Protein AF-A0A317XFZ3-F1 (afdb_monomer)

Organism: NCBI:txid1450535

Secondary structure (DSSP, 8-state):
-HHHHHHHHHHHHHH--STTTTTHHHHT-HHHHHHHT-HHHHHHHHHTSTT--S--EEE--PPEEE---SSS---PPEEESS-TT-GGGGTT-EEEEEESS---TTSEEEEEETS-SSHHHHHHHHHHHHHHHHTTT-----STTEEE-HHHHHHH-TTT-EEEEE---STT--EEE-TTS-EEEESSS-EEEE--EEEPPEE--S-STTSS----------S---TTHHHHHTT-EE--SB-TTSPBPGGG-----TTPPPP--S-HHHHHHTTSS-TTSHHHHHHHHHHH---GGGHHHHHHHHHHHHHHHHHHHHHHHHHHHHHHHHH-TTT-TTT----------

pLDDT: mean 73.74, std 18.97, range [25.03, 95.31]

Radius of gyration: 22.73 Å; Cα contacts (8 Å, |Δi|>4): 539; chains: 1; bounding box: 68×72×54 Å

Sequence (349 aa):
MQHLLALESRIIDHHTTATGGVCWARQHSIAQQIMVQDIGRYYLDVLLRPDHPHNLIAYPQPAIDTRTLDTDEALAPFHVPLSMHRPFVFENSLTSFVPLMTEDKQGCDHFLHGVGGTIQGFDDFCEVYAQYLDRRGGVLPFRFGHHIDAEGLAHAHPEVFSIYPIPLPSTSHVRFMVPWIPRATRGNGPRLVLQPTLVVPRDALPTDQDFTEITACDTRVDDDVHFKDMQHQNTQMTAYSIGPWGARHPLHKFPTWSAWQSVHDINTLSDAIAGQRDHHALEVIIIKNILFSTDPTNADLRWKLINRSHKAAAEVAKHAIHDFIQAEAALFPENSFSGSSPHPRLKKE

Foldseek 3Di:
DVVLLVVQVVQCCLPVPDPPPPFQSQLQGLVLLLVLLQVVVLLVLLVPFPVSDPQKAWFGGGKDWAAQDPDPKDPFFKWFQAFLVDLVQFQRKKKKKAFPFWDDQQFAKKWKALCDQGPVSVNVVSVLQQVVQVVVVHHRGGDGGDGGPSVSSCVVCVVRIDIGGDIDGGNVDMDMGRRRTIIGRIHRDTTTIRIMMIGFQDQCDDPPVVVDDDDDDDDDDDDDDDPVVVVVVLCRRHGPCADSRRTGQQVVDDPPDPLDDHQDDLAQLSCSNNVNHRCPPPRNVVLVCLSPPPDPVSVVVNVVSSVSSVVSSVVSSVVSSVSSLVVQCVVCVPSRPVPDDDDDDPDDD

Nearest PDB structures (foldseek):
  3w20-assembly1_A  TM=4.944E-0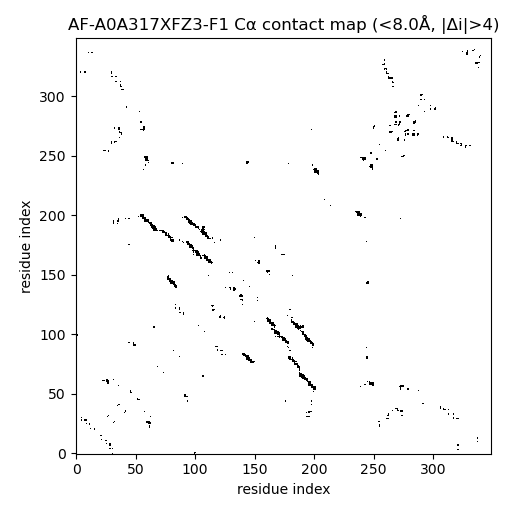1  e=8.563E-03  Burkholderia ambifaria AMMD
  3w21-assembly1_A  TM=4.468E-01  e=1.715E-02  Burkholderia ambifaria AMMD
  3w21-assembly1_B  TM=4.587E-01  e=3.240E-02  Burkholderia ambifaria AMMD
  3cew-assembly1_A  TM=4.014E-01  e=1.476E+00  Bacteroides fragilis NCTC 9343
  8qpg-assembly1_TD  TM=2.118E-01  e=1.171E+00  Haloferax tailed virus 1

Structure (mmCIF, N/CA/C/O backbone):
data_AF-A0A317XFZ3-F1
#
_entry.id   AF-A0A317XFZ3-F1
#
loop_
_atom_site.group_PDB
_atom_site.id
_atom_site.type_symbol
_atom_site.label_atom_id
_atom_site.label_alt_id
_atom_site.label_comp_id
_atom_site.label_asym_id
_atom_site.label_entity_id
_atom_site.label_seq_id
_atom_site.pdbx_PDB_ins_code
_atom_site.Cartn_x
_atom_site.Cartn_y
_atom_site.Cartn_z
_atom_site.occupancy
_atom_site.B_iso_or_equiv
_atom_site.auth_seq_id
_atom_site.auth_comp_id
_atom_site.auth_asym_id
_atom_site.auth_atom_id
_atom_site.pdbx_PDB_model_num
ATOM 1 N N . MET A 1 1 ? 5.029 -4.924 17.930 1.00 59.06 1 MET A N 1
ATOM 2 C CA . MET A 1 1 ? 4.615 -5.153 16.527 1.00 59.06 1 MET A CA 1
ATOM 3 C C . MET A 1 1 ? 5.422 -6.274 15.869 1.00 59.06 1 MET A C 1
ATOM 5 O O . MET A 1 1 ? 4.822 -7.288 15.561 1.00 59.06 1 MET A O 1
ATOM 9 N N . GLN A 1 2 ? 6.754 -6.159 15.729 1.00 63.00 2 GLN A N 1
ATOM 10 C CA . GLN A 1 2 ? 7.625 -7.189 15.113 1.00 63.00 2 GLN A CA 1
ATOM 11 C C . GLN A 1 2 ? 7.374 -8.618 15.631 1.00 63.00 2 GLN A C 1
ATOM 13 O O . GLN A 1 2 ? 7.045 -9.506 14.855 1.00 63.00 2 GLN A O 1
ATOM 18 N N . HIS A 1 3 ? 7.460 -8.828 16.952 1.00 64.94 3 HIS A N 1
ATOM 19 C CA . HIS A 1 3 ? 7.218 -10.142 17.565 1.00 64.94 3 HIS A CA 1
ATOM 20 C C . HIS A 1 3 ? 5.810 -10.687 17.308 1.00 64.94 3 HIS A C 1
ATOM 22 O O . HIS A 1 3 ? 5.640 -11.895 17.193 1.00 64.94 3 HIS A O 1
ATOM 28 N N . LEU A 1 4 ? 4.816 -9.804 17.205 1.00 65.44 4 LEU A N 1
ATOM 29 C CA . LEU A 1 4 ? 3.418 -10.183 17.013 1.00 65.44 4 LEU A CA 1
ATOM 30 C C . LEU A 1 4 ? 3.164 -10.638 15.577 1.00 65.44 4 LEU A C 1
ATOM 32 O O . LEU A 1 4 ? 2.499 -11.640 15.376 1.00 65.44 4 LEU A O 1
ATOM 36 N N . LEU A 1 5 ? 3.771 -9.968 14.598 1.00 66.31 5 LEU A N 1
ATOM 37 C CA . LEU A 1 5 ? 3.722 -10.383 13.199 1.00 66.31 5 LEU A CA 1
ATOM 38 C C . LEU A 1 5 ? 4.522 -11.642 12.922 1.00 66.31 5 LEU A C 1
ATOM 40 O O . LEU A 1 5 ? 4.059 -12.498 12.185 1.00 66.31 5 LEU A O 1
ATOM 44 N N . ALA A 1 6 ? 5.702 -11.786 13.525 1.00 68.81 6 ALA A N 1
ATOM 45 C CA . ALA A 1 6 ? 6.459 -13.026 13.421 1.00 68.81 6 ALA A CA 1
ATOM 46 C C . ALA A 1 6 ? 5.677 -14.199 14.036 1.00 68.81 6 ALA A C 1
ATOM 48 O O . ALA A 1 6 ? 5.675 -15.291 13.479 1.00 68.81 6 ALA A O 1
ATOM 49 N N . LEU A 1 7 ? 4.994 -13.980 15.164 1.00 72.75 7 LEU A N 1
ATOM 50 C CA . LEU A 1 7 ? 4.124 -14.975 15.789 1.00 72.75 7 LEU A CA 1
ATOM 51 C C . LEU A 1 7 ? 2.914 -15.303 14.907 1.00 72.75 7 LEU A C 1
ATOM 53 O O . LEU A 1 7 ? 2.686 -16.468 14.605 1.00 72.75 7 LEU A O 1
ATOM 57 N N . GLU A 1 8 ? 2.178 -14.289 14.458 1.00 75.31 8 GLU A N 1
ATOM 58 C CA . GLU A 1 8 ? 1.006 -14.438 13.596 1.00 75.31 8 GLU A CA 1
ATOM 59 C C . GLU A 1 8 ? 1.364 -15.126 12.272 1.00 75.31 8 GLU A C 1
ATOM 61 O O . GLU A 1 8 ? 0.732 -16.113 11.909 1.00 75.31 8 GLU A O 1
ATOM 66 N N . SER A 1 9 ? 2.431 -14.691 11.596 1.00 72.06 9 SER A N 1
ATOM 67 C CA . SER A 1 9 ? 2.943 -15.337 10.384 1.00 72.06 9 SER A CA 1
ATOM 68 C C . SER A 1 9 ? 3.342 -16.787 10.637 1.00 72.06 9 SER A C 1
ATOM 70 O O . SER A 1 9 ? 3.058 -17.639 9.804 1.00 72.06 9 SER A O 1
ATOM 72 N N . ARG A 1 10 ? 3.962 -17.105 11.782 1.00 73.56 10 ARG A N 1
ATOM 73 C CA . ARG A 1 10 ? 4.314 -18.492 12.132 1.00 73.56 10 ARG A CA 1
ATOM 74 C C . ARG A 1 10 ? 3.083 -19.353 12.407 1.00 73.56 10 ARG A C 1
ATOM 76 O O . ARG A 1 10 ? 3.084 -20.507 12.001 1.00 73.56 10 ARG A O 1
ATOM 83 N N . ILE A 1 11 ? 2.050 -18.807 13.049 1.00 74.06 11 ILE A N 1
ATOM 84 C CA . ILE A 1 11 ? 0.766 -19.493 13.255 1.00 74.06 11 ILE A CA 1
ATOM 85 C C . ILE A 1 11 ? 0.080 -19.742 11.905 1.00 74.06 11 ILE A C 1
ATOM 87 O O . ILE A 1 11 ? -0.362 -20.856 11.636 1.00 74.06 11 ILE A O 1
ATOM 91 N N . ILE A 1 12 ? 0.034 -18.726 11.035 1.00 73.56 12 ILE A N 1
ATOM 92 C CA . ILE A 1 12 ? -0.502 -18.847 9.675 1.00 73.56 12 ILE A CA 1
ATOM 93 C C . ILE A 1 12 ? 0.259 -19.933 8.910 1.00 73.56 12 ILE A C 1
ATOM 95 O O . ILE A 1 12 ? -0.372 -20.830 8.363 1.00 73.56 12 ILE A O 1
ATOM 99 N N . ASP A 1 13 ? 1.591 -19.894 8.898 1.00 72.06 13 ASP A N 1
ATOM 100 C CA . ASP A 1 13 ? 2.427 -20.880 8.203 1.00 72.06 13 ASP A CA 1
ATOM 101 C C . ASP A 1 13 ? 2.225 -22.302 8.748 1.00 72.06 13 ASP A C 1
ATOM 103 O O . ASP A 1 13 ? 2.145 -23.252 7.973 1.00 72.06 13 ASP A O 1
ATOM 107 N N . HIS A 1 14 ? 2.122 -22.448 10.074 1.00 71.00 14 HIS A N 1
ATOM 108 C CA . HIS A 1 14 ? 1.919 -23.734 10.750 1.00 71.00 14 HIS A CA 1
ATOM 109 C C . HIS A 1 14 ? 0.599 -24.404 10.348 1.00 71.00 14 HIS A C 1
ATOM 111 O O . HIS A 1 14 ? 0.559 -25.618 10.159 1.00 71.00 14 HIS A O 1
ATOM 117 N N . HIS A 1 15 ? -0.461 -23.617 10.145 1.00 67.56 15 HIS A N 1
ATOM 118 C CA . HIS A 1 15 ? -1.799 -24.131 9.821 1.00 67.56 15 HIS A CA 1
ATOM 119 C C . HIS A 1 15 ? -2.162 -24.080 8.334 1.00 67.56 15 HIS A C 1
ATOM 121 O O . HIS A 1 15 ? -3.171 -24.653 7.927 1.00 67.56 15 HIS A O 1
ATOM 127 N N . THR A 1 16 ? -1.353 -23.430 7.494 1.00 64.12 16 THR A N 1
ATOM 128 C CA . THR A 1 16 ? -1.586 -23.325 6.043 1.00 64.12 16 THR A CA 1
ATOM 129 C C . THR A 1 16 ? -0.572 -24.162 5.258 1.00 64.12 16 THR A C 1
ATOM 131 O O . THR A 1 16 ? 0.260 -23.662 4.511 1.00 64.12 16 THR A O 1
ATOM 134 N N . THR A 1 17 ? -0.654 -25.487 5.389 1.00 52.31 17 THR A N 1
ATOM 135 C CA . THR A 1 17 ? 0.269 -26.457 4.760 1.00 52.31 17 THR A CA 1
ATOM 136 C C . THR A 1 17 ? -0.014 -26.778 3.280 1.00 52.31 17 THR A C 1
ATOM 138 O O . THR A 1 17 ? 0.579 -27.702 2.729 1.00 52.31 17 THR A O 1
ATOM 141 N N . ALA A 1 18 ? -0.872 -26.019 2.585 1.00 44.53 18 ALA A N 1
ATOM 142 C CA . ALA A 1 18 ? -1.217 -26.271 1.182 1.00 44.53 18 ALA A CA 1
ATOM 143 C C . ALA A 1 18 ? -0.826 -25.103 0.262 1.00 44.53 18 ALA A C 1
ATOM 145 O O . ALA A 1 18 ? -1.240 -23.958 0.458 1.00 44.53 18 ALA A O 1
ATOM 146 N N . THR A 1 19 ? -0.079 -25.445 -0.787 1.00 42.78 19 THR A N 1
ATOM 147 C CA . THR A 1 19 ? 0.534 -24.656 -1.875 1.00 42.78 19 THR A CA 1
ATOM 148 C C . THR A 1 19 ? -0.409 -23.780 -2.727 1.00 42.78 19 THR A C 1
ATOM 150 O O . THR A 1 19 ? -0.101 -23.453 -3.868 1.00 42.78 19 THR A O 1
ATOM 153 N N . GLY A 1 20 ? -1.536 -23.325 -2.182 1.00 37.59 20 GLY A N 1
ATOM 154 C CA . GLY A 1 20 ? -2.406 -22.311 -2.792 1.00 37.59 20 GLY A CA 1
ATOM 155 C C . GLY A 1 20 ? -3.017 -21.308 -1.805 1.00 37.59 20 GLY A C 1
ATOM 156 O O . GLY A 1 20 ? -3.524 -20.276 -2.236 1.00 37.59 20 GLY A O 1
ATOM 157 N N . GLY A 1 21 ? -2.959 -21.572 -0.491 1.00 39.91 21 GLY A N 1
ATOM 158 C CA . GLY A 1 21 ? -3.500 -20.684 0.552 1.00 39.91 21 GLY A CA 1
ATOM 159 C C . GLY A 1 21 ? -2.519 -19.617 1.052 1.00 39.91 21 GLY A C 1
ATOM 160 O O . GLY A 1 21 ? -2.926 -18.648 1.702 1.00 39.91 21 GLY A O 1
ATOM 161 N N . VAL A 1 22 ? -1.231 -19.754 0.722 1.00 48.81 22 VAL A N 1
ATOM 162 C CA . VAL A 1 22 ? -0.178 -18.815 1.127 1.00 48.81 22 VAL A CA 1
ATOM 163 C C . VAL A 1 22 ? -0.188 -17.596 0.205 1.00 48.81 22 VAL A C 1
ATOM 165 O O . VAL A 1 22 ? 0.485 -17.554 -0.817 1.00 48.81 22 VAL A O 1
ATOM 168 N N . CYS A 1 23 ? -1.032 -16.629 0.565 1.00 55.31 23 CYS A N 1
ATOM 169 C CA . CYS A 1 23 ? -0.774 -15.181 0.510 1.00 55.31 23 CYS A CA 1
ATOM 170 C C . CYS A 1 23 ? -2.001 -14.385 0.985 1.00 55.31 23 CYS A C 1
ATOM 172 O O . CYS A 1 23 ? -1.840 -13.254 1.430 1.00 55.31 23 CYS A O 1
ATOM 174 N N . TRP A 1 24 ? -3.211 -14.968 0.963 1.00 57.75 24 TRP A N 1
ATOM 175 C CA . TRP A 1 24 ? -4.437 -14.271 1.388 1.00 57.75 24 TRP A CA 1
ATOM 176 C C . TRP A 1 24 ? -4.523 -14.094 2.912 1.00 57.75 24 TRP A C 1
ATOM 178 O O . TRP A 1 24 ? -4.910 -13.038 3.391 1.00 57.75 24 TRP A O 1
ATOM 188 N N . ALA A 1 25 ? -4.090 -15.077 3.707 1.00 67.62 25 ALA A N 1
ATOM 189 C CA . ALA A 1 25 ? -4.021 -14.903 5.163 1.00 67.62 25 ALA A CA 1
ATOM 190 C C . ALA A 1 25 ? -3.020 -13.792 5.544 1.00 67.62 25 ALA A C 1
ATOM 192 O O . ALA A 1 25 ? -3.363 -12.850 6.250 1.00 67.62 25 ALA A O 1
ATOM 193 N N . ARG A 1 26 ? -1.806 -13.810 4.979 1.00 70.31 26 ARG A N 1
ATOM 194 C CA . ARG A 1 26 ? -0.790 -12.768 5.228 1.00 70.31 26 ARG A CA 1
ATOM 195 C C . ARG A 1 26 ? -1.223 -11.362 4.779 1.00 70.31 26 ARG A C 1
ATOM 197 O O . ARG A 1 26 ? -0.737 -10.382 5.331 1.00 70.31 26 ARG A O 1
ATOM 204 N N . GLN A 1 27 ? -2.131 -11.257 3.807 1.00 70.56 27 GLN A N 1
ATOM 205 C CA . GLN A 1 27 ? -2.734 -9.992 3.362 1.00 70.56 27 GLN A CA 1
ATOM 206 C C . GLN A 1 27 ? -3.690 -9.362 4.376 1.00 70.56 27 GLN A C 1
ATOM 208 O O . GLN A 1 27 ? -3.911 -8.154 4.342 1.00 70.56 27 GLN A O 1
ATOM 213 N N . HIS A 1 28 ? -4.271 -10.174 5.252 1.00 74.00 28 HIS A N 1
ATOM 214 C CA . HIS A 1 28 ? -5.247 -9.734 6.238 1.00 74.00 28 HIS A CA 1
ATOM 215 C C . HIS A 1 28 ? -4.711 -9.884 7.665 1.00 74.00 28 HIS A C 1
ATOM 217 O O . HIS A 1 28 ? -5.507 -9.904 8.598 1.00 74.00 28 HIS A O 1
ATOM 223 N N . SER A 1 29 ? -3.398 -10.040 7.857 1.00 81.12 29 SER A N 1
ATOM 224 C CA . SER A 1 29 ? -2.829 -10.156 9.202 1.00 81.12 29 SER A CA 1
ATOM 225 C C . SER A 1 29 ? -3.258 -8.966 10.064 1.00 81.12 29 SER A C 1
ATOM 227 O O . SER A 1 29 ? -3.458 -7.861 9.551 1.00 81.12 29 SER A O 1
ATOM 229 N N . ILE A 1 30 ? -3.422 -9.161 11.368 1.00 85.50 30 ILE A N 1
ATOM 230 C CA . ILE A 1 30 ? -3.915 -8.143 12.299 1.00 85.50 30 ILE A CA 1
ATOM 231 C C . ILE A 1 30 ? -3.075 -6.872 12.176 1.00 85.50 30 ILE A C 1
ATOM 233 O O . ILE A 1 30 ? -3.620 -5.774 12.104 1.00 85.50 30 ILE A O 1
ATOM 237 N N . ALA A 1 31 ? -1.752 -6.989 12.061 1.00 84.25 31 ALA A N 1
ATOM 238 C CA . ALA A 1 31 ? -0.918 -5.804 11.887 1.00 84.25 31 ALA A CA 1
ATOM 239 C C . ALA A 1 31 ? -1.069 -5.141 10.504 1.00 84.25 31 ALA A C 1
ATOM 241 O O . ALA A 1 31 ? -0.989 -3.916 10.424 1.00 84.25 31 ALA A O 1
ATOM 242 N N . GLN A 1 32 ? -1.315 -5.904 9.431 1.00 83.44 32 GLN A N 1
ATOM 243 C CA . GLN A 1 32 ? -1.633 -5.338 8.115 1.00 83.44 32 GLN A CA 1
ATOM 244 C C . GLN A 1 32 ? -2.982 -4.596 8.161 1.00 83.44 32 GLN A C 1
ATOM 246 O O . GLN A 1 32 ? -3.067 -3.484 7.645 1.00 83.44 32 GLN A O 1
ATOM 251 N N . GLN A 1 33 ? -3.997 -5.148 8.842 1.00 85.44 33 GLN A N 1
ATOM 252 C CA . GLN A 1 33 ? -5.296 -4.495 9.057 1.00 85.44 33 GLN A CA 1
ATOM 253 C C . GLN A 1 33 ? -5.145 -3.181 9.841 1.00 85.44 33 GLN A C 1
ATOM 255 O O . GLN A 1 33 ? -5.576 -2.129 9.372 1.00 85.44 33 GLN A O 1
ATOM 260 N N . ILE A 1 34 ? -4.435 -3.212 10.975 1.00 88.69 34 ILE A N 1
ATOM 261 C CA . ILE A 1 34 ? -4.160 -2.029 11.807 1.00 88.69 34 ILE A CA 1
ATOM 262 C C . ILE A 1 34 ? -3.427 -0.945 11.010 1.00 88.69 34 ILE A C 1
ATOM 264 O O . ILE A 1 34 ? -3.778 0.231 11.090 1.00 88.69 34 ILE A O 1
ATOM 268 N N . MET A 1 35 ? -2.416 -1.326 10.224 1.00 87.12 35 MET A N 1
ATOM 269 C CA . MET A 1 35 ? -1.617 -0.370 9.456 1.00 87.12 35 MET A CA 1
ATOM 270 C C . MET A 1 35 ? -2.409 0.261 8.304 1.00 87.12 35 MET A C 1
ATOM 272 O O . MET A 1 35 ? -2.243 1.439 7.977 1.00 87.12 35 MET A O 1
ATOM 276 N N . VAL A 1 36 ? -3.284 -0.521 7.675 1.00 84.88 36 VAL A N 1
ATOM 277 C CA . VAL A 1 36 ? -4.222 -0.032 6.666 1.00 84.88 36 VAL A CA 1
ATOM 278 C C . VAL A 1 36 ? -5.182 1.001 7.264 1.00 84.88 36 VAL A C 1
ATOM 280 O O . VAL A 1 36 ? -5.428 2.028 6.635 1.00 84.88 36 VAL A O 1
ATOM 283 N N . GLN A 1 37 ? -5.684 0.738 8.470 1.00 87.94 37 GLN A N 1
ATOM 284 C CA . GLN A 1 37 ? -6.675 1.550 9.175 1.00 87.94 37 GLN A CA 1
ATOM 285 C C . GLN A 1 37 ? -6.084 2.765 9.919 1.00 87.94 37 GLN A C 1
ATOM 287 O O . GLN A 1 37 ? -6.831 3.517 10.549 1.00 87.94 37 GLN A O 1
ATOM 292 N N . ASP A 1 38 ? -4.768 2.991 9.870 1.00 91.62 38 ASP A N 1
ATOM 293 C CA . ASP A 1 38 ? -4.112 4.124 10.530 1.00 91.62 38 ASP A CA 1
ATOM 294 C C . ASP A 1 38 ? -4.487 5.464 9.873 1.00 91.62 38 ASP A C 1
ATOM 296 O O . ASP A 1 38 ? -4.087 5.769 8.745 1.00 91.62 38 ASP A O 1
ATOM 300 N N . ILE A 1 39 ? -5.206 6.308 10.621 1.00 93.56 39 ILE A N 1
ATOM 301 C CA . ILE A 1 39 ? -5.661 7.620 10.146 1.00 93.56 39 ILE A CA 1
ATOM 302 C C . ILE A 1 39 ? -4.525 8.630 9.927 1.00 93.56 39 ILE A C 1
ATOM 304 O O . ILE A 1 39 ? -4.668 9.533 9.106 1.00 93.56 39 ILE A O 1
ATOM 308 N N . GLY A 1 40 ? -3.397 8.496 10.633 1.00 91.88 40 GLY A N 1
ATOM 309 C CA . GLY A 1 40 ? -2.219 9.342 10.440 1.00 91.88 40 GLY A CA 1
ATOM 310 C C . GLY A 1 40 ? -1.522 9.023 9.121 1.00 91.88 40 GLY A C 1
ATOM 311 O O . GLY A 1 40 ? -1.192 9.929 8.356 1.00 91.88 40 GLY A O 1
ATOM 312 N N . ARG A 1 41 ? -1.380 7.729 8.806 1.00 90.75 41 ARG A N 1
ATOM 313 C CA . ARG A 1 41 ? -0.910 7.282 7.488 1.00 90.75 41 ARG A CA 1
ATOM 314 C C . ARG A 1 41 ? -1.877 7.713 6.390 1.00 90.75 41 ARG A C 1
ATOM 316 O O . ARG A 1 41 ? -1.433 8.271 5.396 1.00 90.75 41 ARG A O 1
ATOM 323 N N . TYR A 1 42 ? -3.169 7.458 6.569 1.00 91.94 42 TYR A N 1
ATOM 324 C CA . TYR A 1 42 ? -4.212 7.863 5.627 1.00 91.94 42 TYR A CA 1
ATOM 325 C C . TYR A 1 42 ? -4.151 9.367 5.325 1.00 91.94 42 TYR A C 1
ATOM 327 O O . TYR A 1 42 ? -4.184 9.761 4.164 1.00 91.94 42 TYR A O 1
ATOM 335 N N . TYR A 1 43 ? -3.982 10.204 6.353 1.00 92.31 43 TYR A N 1
ATOM 336 C CA . TYR A 1 43 ? -3.830 11.649 6.195 1.00 92.31 43 TYR A CA 1
ATOM 337 C C . TYR A 1 43 ? -2.623 12.013 5.315 1.00 92.31 43 TYR A C 1
ATOM 339 O O . TYR A 1 43 ? -2.768 12.795 4.379 1.00 92.31 43 TYR A O 1
ATOM 347 N N . LEU A 1 44 ? -1.449 11.416 5.560 1.00 90.38 44 LEU A N 1
ATOM 348 C CA . LEU A 1 44 ? -0.264 11.627 4.716 1.00 90.38 44 LEU A CA 1
ATOM 349 C C . LEU A 1 44 ? -0.488 11.150 3.280 1.00 90.38 44 LEU A C 1
ATOM 351 O O . LEU A 1 44 ? -0.128 11.839 2.334 1.00 90.38 44 LEU A O 1
ATOM 355 N N . ASP A 1 45 ? -1.106 9.986 3.121 1.00 89.25 45 ASP A N 1
ATOM 356 C CA . ASP A 1 45 ? -1.368 9.383 1.821 1.00 89.25 45 ASP A CA 1
ATOM 357 C C . ASP A 1 45 ? -2.286 10.276 0.970 1.00 89.25 45 ASP A C 1
ATOM 359 O O . ASP A 1 45 ? -2.068 10.445 -0.227 1.00 89.25 45 ASP A O 1
ATOM 363 N N . VAL A 1 46 ? -3.293 10.905 1.579 1.00 88.25 46 VAL A N 1
ATOM 364 C CA . VAL A 1 46 ? -4.127 11.922 0.923 1.00 88.25 46 VAL A CA 1
ATOM 365 C C . VAL A 1 46 ? -3.297 13.139 0.505 1.00 88.25 46 VAL A C 1
ATOM 367 O O . VAL A 1 46 ? -3.377 13.581 -0.640 1.00 88.25 46 VAL A O 1
ATOM 370 N N . LEU A 1 47 ? -2.485 13.685 1.414 1.00 88.88 47 LEU A N 1
ATOM 371 C CA . LEU A 1 47 ? -1.696 14.893 1.152 1.00 88.88 47 LEU A CA 1
ATOM 372 C C . LEU A 1 47 ? -0.631 14.721 0.064 1.00 88.88 47 LEU A C 1
ATOM 374 O O . LEU A 1 47 ? -0.188 15.708 -0.511 1.00 88.88 47 LEU A O 1
ATOM 378 N N . LEU A 1 48 ? -0.202 13.492 -0.207 1.00 86.62 48 LEU A N 1
ATOM 379 C CA . LEU A 1 48 ? 0.813 13.200 -1.218 1.00 86.62 48 LEU A CA 1
ATOM 380 C C . LEU A 1 48 ? 0.232 12.984 -2.625 1.00 86.62 48 LEU A C 1
ATOM 382 O O . LEU A 1 48 ? 1.003 12.831 -3.571 1.00 86.62 48 LEU A O 1
ATOM 386 N N . ARG A 1 49 ? -1.098 12.964 -2.785 1.00 81.50 49 ARG A N 1
ATOM 387 C CA . ARG A 1 49 ? -1.770 12.809 -4.087 1.00 81.50 49 ARG A CA 1
ATOM 388 C C . ARG A 1 49 ? -2.073 14.166 -4.740 1.00 81.50 49 ARG A C 1
ATOM 390 O O . ARG A 1 49 ? -2.396 15.093 -4.002 1.00 81.50 49 ARG A O 1
ATOM 397 N N . PRO A 1 50 ? -2.063 14.268 -6.084 1.00 74.31 50 PRO A N 1
ATOM 398 C CA . PRO A 1 50 ? -2.319 15.519 -6.810 1.00 74.31 50 PRO A CA 1
ATOM 399 C C . PRO A 1 50 ? -3.635 16.226 -6.443 1.00 74.31 50 PRO A C 1
ATOM 401 O O . PRO A 1 50 ? -3.627 17.434 -6.234 1.00 74.31 50 PRO A O 1
ATOM 404 N N . ASP A 1 51 ? -4.729 15.469 -6.289 1.00 72.75 51 ASP A N 1
ATOM 405 C CA . ASP A 1 51 ? -6.076 16.021 -6.039 1.00 72.75 51 ASP A CA 1
ATOM 406 C C . ASP A 1 51 ? -6.577 15.814 -4.603 1.00 72.75 51 ASP A C 1
ATOM 408 O O . ASP A 1 51 ? -7.741 16.067 -4.296 1.00 72.75 51 ASP A O 1
ATOM 412 N N . HIS A 1 52 ? -5.716 15.306 -3.718 1.00 79.94 52 HIS A N 1
ATOM 413 C CA . HIS A 1 52 ? -6.052 15.009 -2.323 1.00 79.94 52 HIS A CA 1
ATOM 414 C C . HIS A 1 52 ? -7.412 14.294 -2.122 1.00 79.94 52 HIS A C 1
ATOM 416 O O . HIS A 1 52 ? -8.224 14.736 -1.314 1.00 79.94 52 HIS A O 1
ATOM 422 N N . PRO A 1 53 ? -7.715 13.182 -2.816 1.00 81.81 53 PRO A N 1
ATOM 423 C CA . PRO A 1 53 ? -8.999 12.499 -2.659 1.00 81.81 53 PRO A CA 1
ATOM 424 C C . PRO A 1 53 ? -9.180 11.952 -1.233 1.00 81.81 53 PRO A C 1
ATOM 426 O O . PRO A 1 53 ? -8.372 11.162 -0.752 1.00 81.81 53 PRO A O 1
ATOM 429 N N . HIS A 1 54 ? -10.268 12.347 -0.559 1.00 83.94 54 HIS A N 1
ATOM 430 C CA . HIS A 1 54 ? -10.575 11.987 0.840 1.00 83.94 54 HIS A CA 1
ATOM 431 C C . HIS A 1 54 ? -11.483 10.755 0.993 1.00 83.94 54 HIS A C 1
ATOM 433 O O . HIS A 1 54 ? -11.951 10.453 2.091 1.00 83.94 54 HIS A O 1
ATOM 439 N N . ASN A 1 55 ? -11.813 10.066 -0.090 1.00 84.06 55 ASN A N 1
ATOM 440 C CA . ASN A 1 55 ? -12.536 8.802 -0.040 1.00 84.06 55 ASN A CA 1
ATOM 441 C C . ASN A 1 55 ? -11.563 7.766 -0.571 1.00 84.06 55 ASN A C 1
ATOM 443 O O . ASN A 1 55 ? -11.337 7.702 -1.771 1.00 84.06 55 ASN A O 1
ATOM 447 N N . LEU A 1 56 ? -10.904 7.037 0.323 1.00 84.88 56 LEU A N 1
ATOM 448 C CA . LEU A 1 56 ? -9.919 6.035 -0.054 1.00 84.88 56 LEU A CA 1
ATOM 449 C C . LEU A 1 56 ? -10.240 4.737 0.651 1.00 84.88 56 LEU A C 1
ATOM 451 O O . LEU A 1 56 ? -10.439 4.725 1.866 1.00 84.88 56 LEU A O 1
ATOM 455 N N . ILE A 1 57 ? -10.190 3.654 -0.112 1.00 83.81 57 ILE A N 1
ATOM 456 C CA . ILE A 1 57 ? -10.409 2.309 0.393 1.00 83.81 57 ILE A CA 1
ATOM 457 C C . ILE A 1 57 ? -9.118 1.520 0.259 1.00 83.81 57 ILE A C 1
ATOM 459 O O . ILE A 1 57 ? -8.347 1.670 -0.693 1.00 83.81 57 ILE A O 1
ATOM 463 N N . ALA A 1 58 ? -8.868 0.672 1.239 1.00 84.94 58 ALA A N 1
ATOM 464 C CA . ALA A 1 58 ? -7.731 -0.213 1.236 1.00 84.94 58 ALA A CA 1
ATOM 465 C C . ALA A 1 58 ? -7.907 -1.398 0.293 1.00 84.94 58 ALA A C 1
ATOM 467 O O . ALA A 1 58 ? -8.982 -1.982 0.213 1.00 84.94 58 ALA A O 1
ATOM 468 N N . TYR A 1 59 ? -6.820 -1.824 -0.345 1.00 80.06 59 TYR A N 1
ATOM 469 C CA . TYR A 1 59 ? -6.767 -3.117 -1.027 1.00 80.06 59 TYR A CA 1
ATOM 470 C C . TYR A 1 59 ? -5.774 -4.040 -0.325 1.00 80.06 59 TYR A C 1
ATOM 472 O O . TYR A 1 59 ? -4.679 -3.589 0.034 1.00 80.06 59 TYR A O 1
ATOM 480 N N . PRO A 1 60 ? -6.133 -5.323 -0.122 1.00 72.25 60 PRO A N 1
ATOM 481 C CA . PRO A 1 60 ? -5.282 -6.252 0.598 1.00 72.25 60 PRO A CA 1
ATOM 482 C C . PRO A 1 60 ? -3.988 -6.504 -0.179 1.00 72.25 60 PRO A C 1
ATOM 484 O O . PRO A 1 60 ? -3.994 -6.687 -1.398 1.00 72.25 60 PRO A O 1
ATOM 487 N N . GLN A 1 61 ? -2.871 -6.516 0.546 1.00 76.56 61 GLN A N 1
ATOM 488 C CA . GLN A 1 61 ? -1.543 -6.791 0.007 1.00 76.56 61 GLN A CA 1
ATOM 489 C C . GLN A 1 61 ? -0.715 -7.559 1.029 1.00 76.56 61 GLN A C 1
ATOM 491 O O . GLN A 1 61 ? -0.779 -7.239 2.219 1.00 76.56 61 GLN A O 1
ATOM 496 N N . PRO A 1 62 ? 0.004 -8.609 0.595 1.00 71.19 62 PRO A N 1
ATOM 497 C CA . PRO A 1 62 ? 0.726 -9.446 1.526 1.00 71.19 62 PRO A CA 1
ATOM 498 C C . PRO A 1 62 ? 1.888 -8.645 2.094 1.00 71.19 62 PRO A C 1
ATOM 500 O O . PRO A 1 62 ? 2.610 -7.969 1.360 1.00 71.19 62 PRO A O 1
ATOM 503 N N . ALA A 1 63 ? 2.088 -8.753 3.403 1.00 72.25 63 ALA A N 1
ATOM 504 C CA . ALA A 1 63 ? 3.357 -8.362 3.988 1.00 72.25 63 ALA A CA 1
ATOM 505 C C . ALA A 1 63 ? 4.488 -9.170 3.333 1.00 72.25 63 ALA A C 1
ATOM 507 O O . ALA A 1 63 ? 4.331 -10.366 3.054 1.00 72.25 63 ALA A O 1
ATOM 508 N N . ILE A 1 64 ? 5.629 -8.522 3.108 1.00 75.31 64 ILE A N 1
ATOM 509 C CA . ILE A 1 64 ? 6.828 -9.199 2.622 1.00 75.31 64 ILE A CA 1
ATOM 510 C C . ILE A 1 64 ? 7.671 -9.584 3.828 1.00 75.31 64 ILE A C 1
ATOM 512 O O . ILE A 1 64 ? 8.126 -8.715 4.571 1.00 75.31 64 ILE A O 1
ATOM 516 N N . ASP A 1 65 ? 7.855 -10.890 3.989 1.00 71.31 65 ASP A N 1
ATOM 517 C CA . ASP A 1 65 ? 8.741 -11.514 4.967 1.00 71.31 65 ASP A CA 1
ATOM 518 C C . ASP A 1 65 ? 9.756 -12.366 4.198 1.00 71.31 65 ASP A C 1
ATOM 520 O O . ASP A 1 65 ? 9.383 -13.398 3.625 1.00 71.31 65 ASP A O 1
ATOM 524 N N . THR A 1 66 ? 11.010 -11.911 4.128 1.00 67.69 66 THR A N 1
ATOM 525 C CA . THR A 1 66 ? 12.110 -12.736 3.614 1.00 67.69 66 THR A CA 1
ATOM 526 C C . THR A 1 66 ? 12.838 -13.365 4.790 1.00 67.69 66 THR A C 1
ATOM 528 O O . THR A 1 66 ? 13.397 -12.683 5.651 1.00 67.69 66 THR A O 1
ATOM 531 N N . ARG A 1 67 ? 12.850 -14.699 4.812 1.00 58.97 67 ARG A N 1
ATOM 532 C CA . ARG A 1 67 ? 13.760 -15.461 5.668 1.00 58.97 67 ARG A CA 1
ATOM 533 C C . ARG A 1 67 ? 15.094 -15.591 4.945 1.00 58.97 67 ARG A C 1
ATOM 535 O O . ARG A 1 67 ? 15.104 -15.762 3.728 1.00 58.97 67 ARG A O 1
ATOM 542 N N . THR A 1 68 ? 16.192 -15.548 5.695 1.00 55.12 68 THR A N 1
ATOM 543 C CA . THR A 1 68 ? 17.512 -15.980 5.222 1.00 55.12 68 THR A CA 1
ATOM 544 C C . THR A 1 68 ? 17.368 -17.381 4.636 1.00 55.12 68 THR A C 1
ATOM 546 O O . THR A 1 68 ? 17.111 -18.336 5.369 1.00 55.12 68 THR A O 1
ATOM 549 N N . LEU A 1 69 ? 17.466 -17.496 3.314 1.00 51.97 69 LEU A N 1
ATOM 550 C CA . LEU A 1 69 ? 17.735 -18.774 2.676 1.00 51.97 69 LEU A CA 1
ATOM 551 C C . LEU A 1 69 ? 19.246 -18.982 2.776 1.00 51.97 69 LEU A C 1
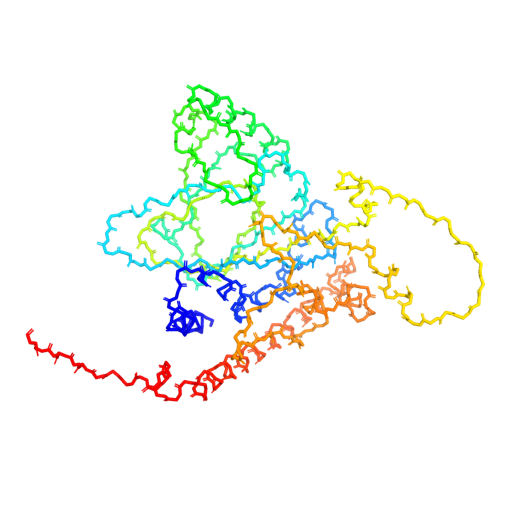ATOM 553 O O . LEU A 1 69 ? 20.012 -18.071 2.471 1.00 51.97 69 LEU A O 1
ATOM 557 N N . ASP A 1 70 ? 19.672 -20.170 3.200 1.00 53.44 70 ASP A N 1
ATOM 558 C CA . ASP A 1 70 ? 21.090 -20.553 3.303 1.00 53.44 70 ASP A CA 1
ATOM 559 C C . ASP A 1 70 ? 21.799 -20.642 1.929 1.00 53.44 70 ASP A C 1
ATOM 561 O O . ASP A 1 70 ? 22.936 -21.098 1.835 1.00 53.44 70 ASP A O 1
ATOM 565 N N . THR A 1 71 ? 21.133 -20.237 0.844 1.00 50.06 71 THR A N 1
ATOM 566 C CA . THR A 1 71 ? 21.609 -20.324 -0.540 1.00 50.06 71 THR A CA 1
ATOM 567 C C . THR A 1 71 ? 21.844 -18.940 -1.145 1.00 50.06 71 THR A C 1
ATOM 569 O O . THR A 1 71 ? 21.166 -17.981 -0.775 1.00 50.06 71 THR A O 1
ATOM 572 N N . ASP A 1 72 ?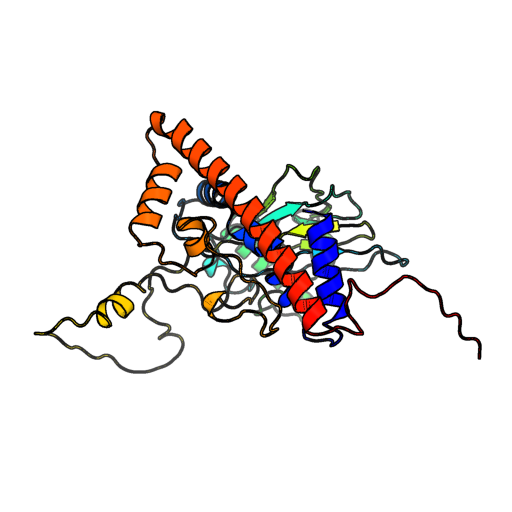 22.788 -18.854 -2.090 1.00 50.22 72 ASP A N 1
ATOM 573 C CA . ASP A 1 72 ? 23.103 -17.666 -2.904 1.00 50.22 72 ASP A CA 1
ATOM 574 C C . ASP A 1 72 ? 21.848 -16.928 -3.399 1.00 50.22 72 ASP A C 1
ATOM 576 O O . ASP A 1 72 ? 20.805 -17.557 -3.585 1.00 50.22 72 ASP A O 1
ATOM 580 N N . GLU A 1 73 ? 21.970 -15.599 -3.571 1.00 52.25 73 GLU A N 1
ATOM 581 C CA . GLU A 1 73 ? 20.903 -14.647 -3.934 1.00 52.25 73 GLU A CA 1
ATOM 582 C C . GLU A 1 73 ? 19.714 -15.314 -4.634 1.00 52.25 73 GLU A C 1
ATOM 584 O O . GLU A 1 73 ? 19.795 -15.710 -5.800 1.00 52.25 73 GLU A O 1
ATOM 589 N N . ALA A 1 74 ? 18.579 -15.419 -3.938 1.00 52.28 74 ALA A N 1
ATOM 590 C CA . ALA A 1 74 ? 17.352 -15.823 -4.604 1.00 52.28 74 ALA A CA 1
ATOM 591 C C . ALA A 1 74 ? 17.036 -14.778 -5.688 1.00 52.28 74 ALA A C 1
ATOM 593 O O . ALA A 1 74 ? 16.724 -13.624 -5.378 1.00 52.28 74 ALA A O 1
ATOM 594 N N . LEU A 1 75 ? 17.137 -15.174 -6.963 1.00 57.66 75 LEU A N 1
ATOM 595 C CA . LEU A 1 75 ? 16.758 -14.350 -8.111 1.00 57.66 75 LEU A CA 1
ATOM 596 C C . LEU A 1 75 ? 15.249 -14.082 -8.050 1.00 57.66 75 LEU A C 1
ATOM 598 O O . LEU A 1 75 ? 14.445 -14.799 -8.643 1.00 57.66 75 LEU A O 1
ATOM 602 N N . ALA A 1 76 ? 14.845 -13.055 -7.306 1.00 66.56 76 ALA A N 1
ATOM 603 C CA . ALA A 1 76 ? 13.482 -12.563 -7.347 1.00 66.56 76 ALA A CA 1
ATOM 604 C C . ALA A 1 76 ? 13.298 -11.775 -8.655 1.00 66.56 76 ALA A C 1
ATOM 606 O O . ALA A 1 76 ? 14.004 -10.775 -8.873 1.00 66.56 76 ALA A O 1
ATOM 607 N N . PRO A 1 77 ? 12.381 -12.203 -9.542 1.00 77.88 77 PRO A N 1
ATOM 608 C CA . PRO A 1 77 ? 12.098 -11.461 -10.756 1.00 77.88 77 PRO A CA 1
ATOM 609 C C . PRO A 1 77 ? 11.505 -10.094 -10.403 1.00 77.88 77 PRO A C 1
ATOM 611 O O . PRO A 1 77 ? 10.757 -9.945 -9.431 1.00 77.88 77 PRO A O 1
ATOM 614 N N . PHE A 1 78 ? 11.832 -9.088 -11.213 1.00 87.19 78 PHE A N 1
ATOM 615 C CA . PHE A 1 78 ? 11.130 -7.813 -11.149 1.00 87.19 78 PHE A CA 1
ATOM 616 C C . PHE A 1 78 ? 9.673 -8.022 -11.514 1.00 87.19 78 PHE A C 1
ATOM 618 O O . PHE A 1 78 ? 9.368 -8.758 -12.450 1.00 87.19 78 PHE A O 1
ATOM 625 N N . HIS A 1 79 ? 8.782 -7.358 -10.791 1.00 84.94 79 HIS A N 1
ATOM 626 C CA . HIS A 1 79 ? 7.362 -7.362 -11.092 1.00 84.94 79 HIS A CA 1
ATOM 627 C C . HIS A 1 79 ? 6.841 -5.945 -11.278 1.00 84.94 79 HIS A C 1
ATOM 629 O O . HIS A 1 79 ? 7.273 -5.014 -10.590 1.00 84.94 79 HIS A O 1
ATOM 635 N N . VAL A 1 80 ? 5.881 -5.812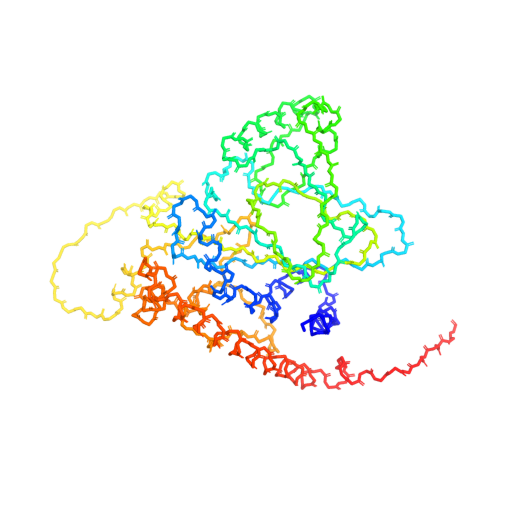 -12.193 1.00 83.25 80 VAL A N 1
ATOM 636 C CA . VAL A 1 80 ? 5.044 -4.622 -12.321 1.00 83.25 80 VAL A CA 1
ATOM 637 C C . VAL A 1 80 ? 3.664 -4.964 -11.767 1.00 83.25 80 VAL A C 1
ATOM 639 O O . VAL A 1 80 ? 3.018 -5.909 -12.229 1.00 83.25 80 VAL A O 1
ATOM 642 N N . PRO A 1 81 ? 3.205 -4.230 -10.747 1.00 74.56 81 PRO A N 1
ATOM 643 C CA . PRO A 1 81 ? 1.927 -4.503 -10.091 1.00 74.56 81 PRO A CA 1
ATOM 644 C C . PRO A 1 81 ? 0.737 -4.336 -11.031 1.00 74.56 81 PRO A C 1
ATOM 646 O O . PRO A 1 81 ? -0.174 -5.164 -11.070 1.00 74.56 81 PRO A O 1
ATOM 649 N N . LEU A 1 82 ? 0.797 -3.277 -11.830 1.00 76.38 82 LEU A N 1
ATOM 650 C CA . LEU A 1 82 ? -0.259 -2.838 -12.720 1.00 76.38 82 LEU A CA 1
ATOM 651 C C . LEU A 1 82 ? -0.240 -3.551 -14.067 1.00 76.38 82 LEU A C 1
ATOM 653 O O . LEU A 1 82 ? 0.780 -4.074 -14.504 1.00 76.38 82 LEU A O 1
ATOM 657 N N . SER A 1 83 ? -1.383 -3.533 -14.751 1.00 75.19 83 SER A N 1
ATOM 658 C CA . SER A 1 83 ? -1.424 -3.864 -16.173 1.00 75.19 83 SER A CA 1
ATOM 659 C C . SER A 1 83 ? -0.673 -2.791 -16.965 1.00 75.19 83 SER A C 1
ATOM 661 O O . SER A 1 83 ? -1.013 -1.612 -16.868 1.00 75.19 83 SER A O 1
ATOM 663 N N . MET A 1 84 ? 0.293 -3.199 -17.793 1.00 78.44 84 MET A N 1
ATOM 664 C CA . MET A 1 84 ? 1.041 -2.281 -18.669 1.00 78.44 84 MET A CA 1
ATOM 665 C C . MET A 1 84 ? 0.204 -1.755 -19.847 1.00 78.44 84 MET A C 1
ATOM 667 O O . MET A 1 84 ? 0.677 -0.933 -20.614 1.00 78.44 84 MET A O 1
ATOM 671 N N . HIS A 1 85 ? -1.044 -2.214 -19.997 1.00 73.06 85 HIS A N 1
ATOM 672 C CA . HIS A 1 85 ? -1.969 -1.732 -21.032 1.00 73.06 85 HIS A CA 1
ATOM 673 C C . HIS A 1 85 ? -2.968 -0.693 -20.515 1.00 73.06 85 HIS A C 1
ATOM 675 O O . HIS A 1 85 ? -3.675 -0.085 -21.314 1.00 73.06 85 HIS A O 1
ATOM 681 N N . ARG A 1 86 ? -3.129 -0.549 -19.190 1.00 68.19 86 ARG A N 1
ATOM 682 C CA . ARG A 1 86 ? -4.173 0.307 -18.585 1.00 68.19 86 ARG A CA 1
ATOM 683 C C . ARG A 1 86 ? -3.720 0.982 -17.285 1.00 68.19 86 ARG A C 1
ATOM 685 O O . ARG A 1 86 ? -4.344 0.774 -16.240 1.00 68.19 86 ARG A O 1
ATOM 692 N N . PRO A 1 87 ? -2.649 1.780 -17.308 1.00 64.56 87 PRO A N 1
ATOM 693 C CA . PRO A 1 87 ? -2.105 2.342 -16.077 1.00 64.56 87 PRO A CA 1
ATOM 694 C C . PRO A 1 87 ? -2.955 3.478 -15.489 1.00 64.56 87 PRO A C 1
ATOM 696 O O . PRO A 1 87 ? -2.988 3.643 -14.269 1.00 64.56 87 PRO A O 1
ATOM 699 N N . PHE A 1 88 ? -3.708 4.203 -16.327 1.00 68.12 88 PHE A N 1
ATOM 700 C CA . PHE A 1 88 ? -4.507 5.373 -15.929 1.00 68.12 88 PHE A CA 1
ATOM 701 C C . PHE A 1 88 ? -5.563 5.061 -14.858 1.00 68.12 88 PHE A C 1
ATOM 703 O O . PHE A 1 88 ? -5.920 5.917 -14.056 1.00 68.12 88 PHE A O 1
ATOM 710 N N . VAL A 1 89 ? -6.027 3.807 -14.787 1.00 70.19 89 VAL A N 1
ATOM 711 C CA . VAL A 1 89 ? -7.029 3.346 -13.809 1.00 70.19 89 VAL A CA 1
ATOM 712 C C . VAL A 1 89 ? -6.575 3.590 -12.363 1.00 70.19 89 VAL A C 1
ATOM 714 O O . VAL A 1 89 ? -7.404 3.757 -11.469 1.00 70.19 89 VAL A O 1
ATOM 717 N N . PHE A 1 90 ? -5.260 3.644 -12.130 1.00 75.62 90 PHE A N 1
ATOM 718 C CA . PHE A 1 90 ? -4.663 3.799 -10.809 1.00 75.62 90 PHE A CA 1
ATOM 719 C C . PHE A 1 90 ? -3.746 5.024 -10.701 1.00 75.62 90 PHE A C 1
ATOM 721 O O . PHE A 1 90 ? -2.922 5.055 -9.790 1.00 75.62 90 PHE A O 1
ATOM 728 N N . GLU A 1 91 ? -3.896 6.037 -11.565 1.00 74.44 91 GLU A N 1
ATOM 729 C CA . GLU A 1 91 ? -3.030 7.234 -11.585 1.00 74.44 91 GLU A CA 1
ATOM 730 C C . GLU A 1 91 ? -2.940 7.942 -10.220 1.00 74.44 91 GLU A C 1
ATOM 732 O O . GLU A 1 91 ? -1.882 8.416 -9.820 1.00 74.44 91 GLU A O 1
ATOM 737 N N . ASN A 1 92 ? -4.038 7.920 -9.458 1.00 74.88 92 ASN A N 1
ATOM 738 C CA . ASN A 1 92 ? -4.155 8.524 -8.132 1.00 74.88 92 ASN A CA 1
ATOM 739 C C . ASN A 1 92 ? -3.945 7.515 -6.988 1.00 74.88 92 ASN A C 1
ATOM 741 O O . ASN A 1 92 ? -4.382 7.732 -5.856 1.00 74.88 92 ASN A O 1
ATOM 745 N N . SER A 1 93 ? -3.308 6.375 -7.254 1.00 80.31 93 SER A N 1
ATOM 746 C CA . SER A 1 93 ? -3.010 5.365 -6.234 1.00 80.31 93 SER A CA 1
ATOM 747 C C . SER A 1 93 ? -1.610 5.542 -5.660 1.00 80.31 93 SER A C 1
ATOM 749 O O . SER A 1 93 ? -0.650 5.803 -6.379 1.00 80.31 93 SER A O 1
ATOM 751 N N . LEU A 1 94 ? -1.481 5.311 -4.354 1.00 84.81 94 LEU A N 1
ATOM 752 C CA . LEU A 1 94 ? -0.203 5.281 -3.654 1.00 84.81 94 LEU A CA 1
ATOM 753 C C . LEU A 1 94 ? -0.109 4.007 -2.821 1.00 84.81 94 LEU A C 1
ATOM 755 O O . LEU A 1 94 ? -1.050 3.596 -2.137 1.00 84.81 94 LEU A O 1
ATOM 759 N N . THR A 1 95 ? 1.054 3.376 -2.893 1.00 86.88 95 THR A N 1
ATOM 760 C CA . THR A 1 95 ? 1.434 2.249 -2.045 1.00 86.88 95 THR A CA 1
ATOM 761 C C . THR A 1 95 ? 2.401 2.749 -0.992 1.00 86.88 95 THR A C 1
ATOM 763 O O . THR A 1 95 ? 3.348 3.476 -1.301 1.00 86.88 95 THR A O 1
ATOM 766 N N . SER A 1 96 ? 2.171 2.358 0.256 1.00 88.12 96 SER A N 1
ATOM 767 C CA . SER A 1 96 ? 3.080 2.663 1.353 1.00 88.12 96 SER A CA 1
ATOM 768 C C . SER A 1 96 ? 3.854 1.412 1.748 1.00 88.12 96 SER A C 1
ATOM 770 O O . SER A 1 96 ? 3.304 0.316 1.779 1.00 88.12 96 SER A O 1
ATOM 772 N N . PHE A 1 97 ? 5.120 1.585 2.097 1.00 89.19 97 PHE A N 1
ATOM 773 C CA . PHE A 1 97 ? 5.992 0.535 2.601 1.00 89.19 97 PHE A CA 1
ATOM 774 C C . PHE A 1 97 ? 6.397 0.921 4.013 1.00 89.19 97 PHE A C 1
ATOM 776 O O . PHE A 1 97 ? 7.054 1.949 4.211 1.00 89.19 97 PHE A O 1
ATOM 783 N N . VAL A 1 98 ? 5.977 0.110 4.980 1.00 88.50 98 VAL A N 1
ATOM 784 C CA . VAL A 1 98 ? 6.268 0.330 6.396 1.00 88.50 98 VAL A CA 1
ATOM 785 C C . VAL A 1 98 ? 7.239 -0.756 6.860 1.00 88.50 98 VAL A C 1
ATOM 787 O O . VAL A 1 98 ? 6.836 -1.917 6.988 1.00 88.50 98 VAL A O 1
ATOM 790 N N . PRO A 1 99 ? 8.517 -0.408 7.078 1.00 87.38 99 PRO A N 1
ATOM 791 C CA . PRO A 1 99 ? 9.526 -1.327 7.557 1.00 87.38 99 PRO A CA 1
ATOM 792 C C . PRO A 1 99 ? 9.238 -1.649 9.014 1.00 87.38 99 PRO A C 1
ATOM 794 O O . PRO A 1 99 ? 9.119 -0.774 9.872 1.00 87.38 99 PRO A O 1
ATOM 797 N N . LEU A 1 100 ? 9.149 -2.933 9.309 1.00 84.81 100 LEU A N 1
ATOM 798 C CA . LEU A 1 100 ? 9.038 -3.387 10.680 1.00 84.81 100 LEU A CA 1
ATOM 799 C C . LEU A 1 100 ? 10.380 -3.739 11.257 1.00 84.81 100 LEU A C 1
ATOM 801 O O . LEU A 1 100 ? 10.469 -3.802 12.466 1.00 84.81 100 LEU A O 1
ATOM 805 N N . MET A 1 101 ? 11.414 -3.881 10.441 1.00 84.19 101 MET A N 1
ATOM 806 C CA . MET A 1 101 ? 12.808 -3.935 10.854 1.00 84.19 101 MET A CA 1
ATOM 807 C C . MET A 1 101 ? 13.643 -3.053 9.929 1.00 84.19 101 MET A C 1
ATOM 809 O O . MET A 1 101 ? 13.198 -2.718 8.834 1.00 84.19 101 MET A O 1
ATOM 813 N N . THR A 1 102 ? 14.830 -2.652 10.377 1.00 85.19 102 THR A N 1
ATOM 814 C CA . THR A 1 102 ? 15.770 -1.919 9.524 1.00 85.19 102 THR A CA 1
ATOM 815 C C . THR A 1 102 ? 16.171 -2.790 8.340 1.00 85.19 102 THR A C 1
ATOM 817 O O . THR A 1 102 ? 16.562 -3.938 8.538 1.00 85.19 102 THR A O 1
ATOM 820 N N . GLU A 1 103 ? 16.078 -2.238 7.133 1.00 85.75 103 GLU A N 1
ATOM 821 C CA . GLU A 1 103 ? 16.550 -2.902 5.922 1.00 85.75 103 GLU A CA 1
ATOM 822 C C . GLU A 1 103 ? 18.003 -2.510 5.642 1.00 85.75 103 GLU A C 1
ATOM 824 O O . GLU A 1 103 ? 18.410 -1.364 5.856 1.00 85.75 103 GLU A O 1
ATOM 829 N N . ASP A 1 104 ? 18.778 -3.444 5.102 1.00 84.94 104 ASP A N 1
ATOM 830 C CA . ASP A 1 104 ? 20.068 -3.161 4.481 1.00 84.94 104 ASP A CA 1
ATOM 831 C C . ASP A 1 104 ? 19.998 -3.414 2.965 1.00 84.94 104 ASP A C 1
ATOM 833 O O . ASP A 1 104 ? 18.949 -3.749 2.412 1.00 84.94 104 ASP A O 1
ATOM 837 N N . LYS A 1 105 ? 21.122 -3.244 2.264 1.00 84.00 105 LYS A N 1
ATOM 838 C CA . LYS A 1 105 ? 21.179 -3.467 0.809 1.00 84.00 105 LYS A CA 1
ATOM 839 C C . LYS A 1 105 ? 20.903 -4.921 0.403 1.00 84.00 105 LYS A C 1
ATOM 841 O O . LYS A 1 105 ? 20.564 -5.147 -0.750 1.00 84.00 105 LYS A O 1
ATOM 846 N N . GLN A 1 106 ? 21.061 -5.870 1.325 1.00 78.81 106 GLN A N 1
ATOM 847 C CA . GLN A 1 106 ? 20.866 -7.305 1.119 1.00 78.81 106 GLN A CA 1
ATOM 848 C C . GLN A 1 106 ? 19.456 -7.770 1.525 1.00 78.81 106 GLN A C 1
ATOM 850 O O . GLN A 1 106 ? 19.082 -8.896 1.225 1.00 78.81 106 GLN A O 1
ATOM 855 N N . GLY A 1 107 ? 18.671 -6.929 2.201 1.00 78.81 107 GLY A N 1
ATOM 856 C CA . GLY A 1 107 ? 17.316 -7.218 2.675 1.00 78.81 107 GLY A CA 1
ATOM 857 C C . GLY A 1 107 ? 16.318 -6.119 2.309 1.00 78.81 107 GLY A C 1
ATOM 858 O O . GLY A 1 107 ? 15.497 -5.735 3.140 1.00 78.81 107 GLY A O 1
ATOM 859 N N . CYS A 1 108 ? 16.392 -5.576 1.088 1.00 85.25 108 CYS A N 1
ATOM 860 C CA . CYS A 1 108 ? 15.499 -4.511 0.623 1.00 85.25 108 CYS A CA 1
ATOM 861 C C . CYS A 1 108 ? 14.984 -4.731 -0.807 1.00 85.25 108 CYS A C 1
ATOM 863 O O . CYS A 1 108 ? 15.399 -5.639 -1.529 1.00 85.25 108 CYS A O 1
ATOM 865 N N . ASP A 1 109 ? 14.048 -3.879 -1.229 1.00 87.62 109 ASP A N 1
ATOM 866 C CA . ASP A 1 109 ? 13.607 -3.860 -2.621 1.00 87.62 109 ASP A CA 1
ATOM 867 C C . ASP A 1 109 ? 14.651 -3.180 -3.518 1.00 87.62 109 ASP A C 1
ATOM 869 O O . ASP A 1 109 ? 15.166 -2.098 -3.221 1.00 87.62 109 ASP A O 1
ATOM 873 N N . HIS A 1 110 ? 14.908 -3.817 -4.654 1.00 90.25 110 HIS A N 1
ATOM 874 C CA . HIS A 1 110 ? 15.567 -3.224 -5.802 1.00 90.25 110 HIS A CA 1
ATOM 875 C C . HIS A 1 110 ? 14.507 -2.610 -6.707 1.00 90.25 110 HIS A C 1
ATOM 877 O O . HIS A 1 110 ? 13.478 -3.236 -6.967 1.00 90.25 110 HIS A O 1
ATOM 883 N N . PHE A 1 111 ? 14.765 -1.404 -7.199 1.00 91.19 111 PHE A N 1
ATOM 884 C CA . PHE A 1 111 ? 13.835 -0.672 -8.053 1.00 91.19 111 PHE A CA 1
ATOM 885 C C . PHE A 1 111 ? 14.435 -0.450 -9.429 1.00 91.19 111 PHE A C 1
ATOM 887 O O . PHE A 1 111 ? 15.633 -0.189 -9.550 1.00 91.19 111 PHE A O 1
ATOM 894 N N . LEU A 1 112 ? 13.587 -0.537 -10.453 1.00 93.00 112 LEU A N 1
ATOM 895 C CA . LEU A 1 112 ? 13.935 -0.076 -11.788 1.00 93.00 112 LEU A CA 1
ATOM 896 C C . LEU A 1 112 ? 13.697 1.435 -11.849 1.00 93.00 112 LEU A C 1
ATOM 898 O O . LEU A 1 112 ? 12.559 1.904 -11.886 1.00 93.00 112 LEU A O 1
ATOM 902 N N . HIS A 1 113 ? 14.780 2.200 -11.835 1.00 91.19 113 HIS A N 1
ATOM 903 C CA . HIS A 1 113 ? 14.757 3.641 -12.046 1.00 91.19 113 HIS A CA 1
ATOM 904 C C . HIS A 1 113 ? 14.635 3.959 -13.538 1.00 91.19 113 HIS A C 1
ATOM 906 O O . HIS A 1 113 ? 15.051 3.160 -14.371 1.00 91.19 113 HIS A O 1
ATOM 912 N N . GLY A 1 114 ? 14.087 5.134 -13.861 1.00 87.81 114 GLY A N 1
ATOM 913 C CA . GLY A 1 114 ? 13.849 5.576 -15.244 1.00 87.81 114 GLY A CA 1
ATOM 914 C C . GLY A 1 114 ? 12.411 5.380 -15.737 1.00 87.81 114 GLY A C 1
ATOM 915 O O . GLY A 1 114 ? 12.074 5.851 -16.811 1.00 87.81 114 GLY A O 1
ATOM 916 N N . VAL A 1 115 ? 11.537 4.761 -14.935 1.00 84.62 115 VAL A N 1
ATOM 917 C CA . VAL A 1 115 ? 10.132 4.457 -15.295 1.00 84.62 115 VAL A CA 1
ATOM 918 C C . VAL A 1 115 ? 9.179 5.664 -15.160 1.00 84.62 115 VAL A C 1
ATOM 920 O O . VAL A 1 115 ? 8.001 5.578 -15.479 1.00 84.62 115 VAL A O 1
ATOM 923 N N . GLY A 1 116 ? 9.683 6.817 -14.709 1.00 75.12 116 GLY A N 1
ATOM 924 C CA . GLY A 1 116 ? 8.890 8.035 -14.537 1.00 75.12 116 GLY A CA 1
ATOM 925 C C . GLY A 1 116 ? 7.961 8.015 -13.312 1.00 75.12 116 GLY A C 1
ATOM 926 O O . GLY A 1 116 ? 7.384 6.999 -12.929 1.00 75.12 116 GLY A O 1
ATOM 927 N N . GLY A 1 117 ? 7.828 9.170 -12.654 1.00 75.12 117 GLY A N 1
ATOM 928 C CA . GLY A 1 117 ? 6.919 9.346 -11.510 1.00 75.12 117 GLY A CA 1
ATOM 929 C C . GLY A 1 117 ? 5.479 9.690 -11.904 1.00 75.12 117 GLY A C 1
ATOM 930 O O . GLY A 1 117 ? 4.620 9.787 -11.034 1.00 75.12 117 GLY A O 1
ATOM 931 N N . THR A 1 118 ? 5.222 9.899 -13.195 1.00 79.94 118 THR A N 1
ATOM 932 C CA . THR A 1 118 ? 3.929 10.304 -13.757 1.00 79.94 118 THR A CA 1
ATOM 933 C C . THR A 1 118 ? 3.355 9.193 -14.626 1.00 79.94 118 THR A C 1
ATOM 935 O O . THR A 1 118 ? 4.085 8.300 -15.055 1.00 79.94 118 THR A O 1
ATOM 938 N N . ILE A 1 119 ? 2.056 9.276 -14.923 1.00 79.38 119 ILE A N 1
ATOM 939 C CA . ILE A 1 119 ? 1.398 8.330 -15.828 1.00 79.38 119 ILE A CA 1
ATOM 940 C C . ILE A 1 119 ? 2.028 8.341 -17.227 1.00 79.38 119 ILE A C 1
ATOM 942 O O . ILE A 1 119 ? 2.355 7.286 -17.751 1.00 79.38 119 ILE A O 1
ATOM 946 N N . GLN A 1 120 ? 2.331 9.533 -17.754 1.00 84.12 120 GLN A N 1
ATOM 947 C CA . GLN A 1 120 ? 3.018 9.692 -19.036 1.00 84.12 120 GLN A CA 1
ATOM 948 C C . GLN A 1 120 ? 4.390 9.012 -19.034 1.00 84.12 120 GLN A C 1
ATOM 950 O O . GLN A 1 120 ? 4.720 8.299 -19.969 1.00 84.12 120 GLN A O 1
ATOM 955 N N . GLY A 1 121 ? 5.178 9.183 -17.967 1.00 86.94 121 GLY A N 1
ATOM 956 C CA . GLY A 1 121 ? 6.482 8.524 -17.879 1.00 86.94 121 GLY A CA 1
ATOM 957 C C . GLY A 1 121 ? 6.369 6.997 -17.834 1.00 86.94 121 GLY A C 1
ATOM 958 O O . GLY A 1 121 ? 7.241 6.302 -18.352 1.00 86.94 121 GLY A O 1
ATOM 959 N N . PHE A 1 122 ? 5.280 6.472 -17.264 1.00 87.31 122 PHE A N 1
ATOM 960 C CA . PHE A 1 122 ? 5.004 5.041 -17.297 1.00 87.31 122 PHE A CA 1
ATOM 961 C C . PHE A 1 122 ? 4.574 4.555 -18.688 1.00 87.31 122 PHE A C 1
ATOM 963 O O . PHE A 1 122 ? 4.992 3.469 -19.091 1.00 87.31 122 PHE A O 1
ATOM 970 N N . ASP A 1 123 ? 3.788 5.339 -19.428 1.00 87.31 123 ASP A N 1
ATOM 971 C CA . ASP A 1 123 ? 3.439 5.040 -20.822 1.00 87.31 123 ASP A CA 1
ATOM 972 C C . ASP A 1 123 ? 4.699 5.017 -21.702 1.00 87.31 123 ASP A C 1
ATOM 974 O O . ASP A 1 123 ? 4.936 4.030 -22.400 1.00 87.31 123 ASP A O 1
ATOM 978 N N . ASP A 1 124 ? 5.576 6.018 -21.563 1.00 89.50 124 ASP A N 1
ATOM 979 C CA . ASP A 1 124 ? 6.872 6.072 -22.252 1.00 89.50 124 ASP A CA 1
ATOM 980 C C . ASP A 1 124 ? 7.722 4.825 -21.927 1.00 89.50 124 ASP A C 1
ATOM 982 O O . ASP A 1 124 ? 8.317 4.196 -22.806 1.00 89.50 124 ASP A O 1
ATOM 986 N N . PHE A 1 125 ? 7.748 4.406 -20.656 1.00 91.44 125 PHE A N 1
ATOM 987 C CA . PHE A 1 125 ? 8.395 3.157 -20.247 1.00 91.44 125 PHE A CA 1
ATOM 988 C C . PHE A 1 125 ? 7.767 1.925 -20.911 1.00 91.44 125 PHE A C 1
ATOM 990 O O . PHE A 1 125 ? 8.499 1.042 -21.366 1.00 91.44 125 PHE A O 1
ATOM 997 N N . CYS A 1 126 ? 6.436 1.842 -20.977 1.00 89.88 126 CYS A N 1
ATOM 998 C CA . CYS A 1 126 ? 5.738 0.724 -21.609 1.00 89.88 126 CYS A CA 1
ATOM 999 C C . CYS A 1 126 ? 6.054 0.629 -23.103 1.00 89.88 126 CYS A C 1
ATOM 1001 O O . CYS A 1 126 ? 6.258 -0.478 -23.605 1.00 89.88 126 CYS A O 1
ATOM 1003 N N . GLU A 1 127 ? 6.153 1.762 -23.800 1.00 91.19 127 GLU A N 1
ATOM 1004 C CA . GLU A 1 127 ? 6.559 1.819 -25.205 1.00 91.19 127 GLU A CA 1
ATOM 1005 C C . GLU A 1 127 ? 7.985 1.296 -25.403 1.00 91.19 127 GLU A C 1
ATOM 1007 O O . GLU A 1 127 ? 8.219 0.421 -26.244 1.00 91.19 127 GLU A O 1
ATOM 1012 N N . VAL A 1 128 ? 8.939 1.773 -24.597 1.00 92.88 128 VAL A N 1
ATOM 1013 C CA . VAL A 1 128 ? 10.336 1.320 -24.676 1.00 92.88 128 VAL A CA 1
ATOM 1014 C C . VAL A 1 128 ? 10.447 -0.169 -24.342 1.00 92.88 128 VAL A C 1
ATOM 1016 O O . VAL A 1 128 ? 11.137 -0.921 -25.036 1.00 92.88 128 VAL A O 1
ATOM 1019 N N . TYR A 1 129 ? 9.723 -0.637 -23.323 1.00 92.75 129 TYR A N 1
ATOM 1020 C CA . TYR A 1 129 ? 9.719 -2.048 -22.955 1.00 92.75 129 TYR A CA 1
ATOM 1021 C C . TYR A 1 129 ? 9.057 -2.930 -24.026 1.00 92.75 129 TYR A C 1
ATOM 1023 O O . TYR A 1 129 ? 9.547 -4.024 -24.308 1.00 92.75 129 TYR A O 1
ATOM 1031 N N . ALA A 1 130 ? 8.001 -2.457 -24.693 1.00 91.75 130 ALA A N 1
ATOM 1032 C CA . ALA A 1 130 ? 7.390 -3.164 -25.816 1.00 91.75 130 ALA A CA 1
ATOM 1033 C C . ALA A 1 130 ? 8.369 -3.326 -26.992 1.00 91.75 130 ALA A C 1
ATOM 1035 O O . ALA A 1 130 ? 8.493 -4.424 -27.535 1.00 91.75 130 ALA A O 1
ATOM 1036 N N . GLN A 1 131 ? 9.126 -2.279 -27.338 1.00 92.12 131 GLN A N 1
ATOM 1037 C CA . GLN A 1 131 ? 10.167 -2.348 -28.375 1.00 92.12 131 GLN A CA 1
ATOM 1038 C C . GLN A 1 131 ? 11.293 -3.322 -28.003 1.00 92.12 131 GLN A C 1
ATOM 1040 O O . GLN A 1 131 ? 11.808 -4.054 -28.851 1.00 92.12 131 GLN A O 1
ATOM 1045 N N . TYR A 1 132 ? 11.677 -3.339 -26.727 1.00 93.38 132 TYR A N 1
ATOM 1046 C CA . TYR A 1 132 ? 12.646 -4.288 -26.195 1.00 93.38 132 TYR A CA 1
ATOM 1047 C C . TYR A 1 132 ? 12.163 -5.746 -26.328 1.00 93.38 132 TYR A C 1
ATOM 1049 O O . TYR A 1 132 ? 12.937 -6.619 -26.733 1.00 93.38 132 TYR A O 1
ATOM 1057 N N . LEU A 1 133 ? 10.885 -6.006 -26.035 1.00 92.25 133 LEU A N 1
ATOM 1058 C CA . LEU A 1 133 ? 10.274 -7.333 -26.141 1.00 92.25 133 LEU A CA 1
ATOM 1059 C C . LEU A 1 133 ? 10.103 -7.803 -27.588 1.00 92.25 133 LEU A C 1
ATOM 1061 O O . LEU A 1 133 ? 10.348 -8.978 -27.862 1.00 92.25 133 LEU A O 1
ATOM 1065 N N . ASP A 1 134 ? 9.724 -6.915 -28.509 1.00 89.44 134 ASP A N 1
ATOM 1066 C CA . ASP A 1 134 ? 9.490 -7.248 -29.922 1.00 89.44 134 ASP A CA 1
ATOM 1067 C C . ASP A 1 134 ? 10.740 -7.865 -30.574 1.00 89.44 134 ASP A C 1
ATOM 1069 O O . ASP A 1 134 ? 10.689 -8.927 -31.197 1.00 89.44 134 ASP A O 1
ATOM 1073 N N . ARG A 1 135 ? 11.921 -7.304 -30.275 1.00 86.81 135 ARG A N 1
ATOM 1074 C CA . ARG A 1 135 ? 13.228 -7.839 -30.712 1.00 86.81 135 ARG A CA 1
ATOM 1075 C C . ARG A 1 135 ? 13.525 -9.257 -30.205 1.00 86.81 135 ARG A C 1
ATOM 1077 O O . ARG A 1 135 ? 14.460 -9.895 -30.685 1.00 86.81 135 ARG A O 1
ATOM 1084 N N . ARG A 1 136 ? 12.767 -9.735 -29.217 1.00 86.69 136 ARG A N 1
ATOM 1085 C CA . ARG A 1 136 ? 12.892 -11.047 -28.569 1.00 86.69 136 ARG A CA 1
ATOM 1086 C C . ARG A 1 136 ? 11.662 -11.939 -28.787 1.00 86.69 136 ARG A C 1
ATOM 1088 O O . ARG A 1 136 ? 11.601 -13.019 -28.206 1.00 86.69 136 ARG A O 1
ATOM 1095 N N . GLY A 1 137 ? 10.696 -11.509 -29.604 1.00 84.62 137 GLY A N 1
ATOM 1096 C CA . GLY A 1 137 ? 9.449 -12.239 -29.858 1.00 84.62 137 GLY A CA 1
ATOM 1097 C C . GLY A 1 137 ? 8.472 -12.258 -28.675 1.00 84.62 137 GLY A C 1
ATOM 1098 O O . GLY A 1 137 ? 7.642 -13.162 -28.585 1.00 84.62 137 GLY A O 1
ATOM 1099 N N . GLY A 1 138 ? 8.592 -11.309 -27.741 1.00 85.56 138 GLY A N 1
ATOM 1100 C CA . GLY A 1 138 ? 7.704 -11.158 -26.586 1.00 85.56 138 GLY A CA 1
ATOM 1101 C C . GLY A 1 138 ? 6.567 -10.159 -26.825 1.00 85.56 138 GLY A C 1
ATOM 1102 O O . GLY A 1 138 ? 6.586 -9.390 -27.779 1.00 85.56 138 GLY A O 1
ATOM 1103 N N . VAL A 1 139 ? 5.587 -10.139 -25.917 1.00 84.94 139 VAL A N 1
ATOM 1104 C CA . VAL A 1 139 ? 4.475 -9.171 -25.928 1.00 84.94 139 VAL A CA 1
ATOM 1105 C C . VAL A 1 139 ? 4.312 -8.509 -24.569 1.00 84.94 139 VAL A C 1
ATOM 1107 O O . VAL A 1 139 ? 4.606 -9.108 -23.532 1.00 84.94 139 VAL A O 1
ATOM 1110 N N . LEU A 1 140 ? 3.805 -7.277 -24.581 1.00 82.56 140 LEU A N 1
ATOM 1111 C CA . LEU A 1 140 ? 3.577 -6.507 -23.368 1.00 82.56 140 LEU A CA 1
ATOM 1112 C C . LEU A 1 140 ? 2.562 -7.221 -22.448 1.00 82.56 140 LEU A C 1
ATOM 1114 O O . LEU A 1 140 ? 1.468 -7.575 -22.905 1.00 82.56 140 LEU A O 1
ATOM 1118 N N . PRO A 1 141 ? 2.863 -7.429 -21.157 1.00 77.62 141 PRO A N 1
ATOM 1119 C CA . PRO A 1 141 ? 1.977 -8.173 -20.267 1.00 77.62 141 PRO A CA 1
ATOM 1120 C C . PRO A 1 141 ? 0.645 -7.464 -19.982 1.00 77.62 141 PRO A C 1
ATOM 1122 O O . PRO A 1 141 ? 0.604 -6.314 -19.554 1.00 77.62 141 PRO A O 1
ATOM 1125 N N . PHE A 1 142 ? -0.466 -8.188 -20.150 1.00 71.38 142 PHE A N 1
ATOM 1126 C CA . PHE A 1 142 ? -1.823 -7.666 -19.916 1.00 71.38 142 PHE A CA 1
ATOM 1127 C C . PHE A 1 142 ? -2.315 -7.815 -18.465 1.00 71.38 142 PHE A C 1
ATOM 1129 O O . PHE A 1 142 ? -3.197 -7.078 -18.023 1.00 71.38 142 PHE A O 1
ATOM 1136 N N . ARG A 1 143 ? -1.768 -8.778 -17.713 1.00 69.56 143 ARG A N 1
ATOM 1137 C CA . ARG A 1 143 ? -2.248 -9.147 -16.369 1.00 69.56 143 ARG A CA 1
ATOM 1138 C C . ARG A 1 143 ? -1.591 -8.301 -15.275 1.00 69.56 143 ARG A C 1
ATOM 1140 O O . ARG A 1 143 ? -0.456 -7.870 -15.432 1.00 69.56 143 ARG A O 1
ATOM 1147 N N . PHE A 1 144 ? -2.281 -8.120 -14.152 1.00 72.00 144 PHE A N 1
ATOM 1148 C CA . PHE A 1 144 ? -1.701 -7.555 -12.927 1.00 72.00 144 PHE A CA 1
ATOM 1149 C C . PHE A 1 144 ? -0.619 -8.474 -12.341 1.00 72.00 144 PHE A C 1
ATOM 1151 O O . PHE A 1 144 ? -0.700 -9.695 -12.498 1.00 72.00 144 PHE A O 1
ATOM 1158 N N . GLY A 1 145 ? 0.359 -7.890 -11.646 1.00 69.81 145 GLY A N 1
ATOM 1159 C CA . GLY A 1 145 ? 1.392 -8.608 -10.891 1.00 69.81 145 GLY A CA 1
ATOM 1160 C C . GLY A 1 145 ? 2.311 -9.483 -11.745 1.00 69.81 145 GLY A C 1
ATOM 1161 O O . GLY A 1 145 ? 2.749 -10.536 -11.287 1.00 69.81 145 GLY A O 1
ATOM 1162 N N . HIS A 1 146 ? 2.564 -9.102 -12.996 1.00 77.62 146 HIS A N 1
ATOM 1163 C CA . HIS A 1 146 ? 3.394 -9.882 -13.910 1.00 77.62 146 HIS A CA 1
ATOM 1164 C C . HIS A 1 146 ? 4.884 -9.593 -13.707 1.00 77.62 146 HIS A C 1
ATOM 1166 O O . HIS A 1 146 ? 5.273 -8.529 -13.222 1.00 77.62 146 HIS A O 1
ATOM 1172 N N . HIS A 1 147 ? 5.721 -10.541 -14.121 1.00 86.56 147 HIS A N 1
ATOM 1173 C CA . HIS A 1 147 ? 7.171 -10.385 -14.100 1.00 86.56 147 HIS A CA 1
ATOM 1174 C C . HIS A 1 147 ? 7.681 -9.678 -15.361 1.00 86.56 147 HIS A C 1
ATOM 1176 O O . HIS A 1 147 ? 7.122 -9.864 -16.444 1.00 86.56 147 HIS A O 1
ATOM 1182 N N . ILE A 1 148 ? 8.760 -8.908 -15.221 1.00 89.00 148 ILE A N 1
ATOM 1183 C CA . ILE A 1 148 ? 9.447 -8.222 -16.320 1.00 89.00 148 ILE A CA 1
ATOM 1184 C C . ILE A 1 148 ? 10.954 -8.509 -16.315 1.00 89.00 148 ILE A C 1
ATOM 1186 O O . ILE A 1 148 ? 11.548 -8.739 -15.258 1.00 89.00 148 ILE A O 1
ATOM 1190 N N . ASP A 1 149 ? 11.582 -8.443 -17.491 1.00 90.31 149 ASP A N 1
ATOM 1191 C CA . ASP A 1 149 ? 13.042 -8.500 -17.656 1.00 90.31 149 ASP A CA 1
ATOM 1192 C C . ASP A 1 149 ? 13.649 -7.095 -17.492 1.00 90.31 149 ASP A C 1
ATOM 1194 O O . ASP A 1 149 ? 14.073 -6.443 -18.448 1.00 90.31 149 ASP A O 1
ATOM 1198 N N . ALA A 1 150 ? 13.630 -6.591 -16.256 1.00 91.62 150 ALA A N 1
ATOM 1199 C CA . ALA A 1 150 ? 14.164 -5.267 -15.934 1.00 91.62 150 ALA A CA 1
ATOM 1200 C C . ALA A 1 150 ? 15.690 -5.187 -16.114 1.00 91.62 150 ALA A C 1
ATOM 1202 O O . ALA A 1 150 ? 16.212 -4.136 -16.477 1.00 91.62 150 ALA A O 1
ATOM 1203 N N . GLU A 1 151 ? 16.410 -6.283 -15.866 1.00 91.50 151 GLU A N 1
ATOM 1204 C CA . GLU A 1 151 ? 17.869 -6.334 -16.016 1.00 91.50 151 GLU A CA 1
ATOM 1205 C C . GLU A 1 151 ? 18.279 -6.270 -17.477 1.00 91.50 151 GLU A C 1
ATOM 1207 O O . GLU A 1 151 ? 19.142 -5.475 -17.844 1.00 91.50 151 GLU A O 1
ATOM 1212 N N . GLY A 1 152 ? 17.636 -7.076 -18.321 1.00 92.69 152 GLY A N 1
ATOM 1213 C CA . GLY A 1 152 ? 17.876 -7.058 -19.748 1.00 92.69 152 GLY A CA 1
ATOM 1214 C C . GLY A 1 152 ? 17.492 -5.717 -20.372 1.00 92.69 152 GLY A C 1
ATOM 1215 O O . GLY A 1 152 ? 18.200 -5.261 -21.270 1.00 92.69 152 GLY A O 1
ATOM 1216 N N . LEU A 1 153 ? 16.435 -5.061 -19.877 1.00 93.94 153 LEU A N 1
ATOM 1217 C CA . LEU A 1 153 ? 16.079 -3.705 -20.293 1.00 93.94 153 LEU A CA 1
ATOM 1218 C C . LEU A 1 153 ? 17.144 -2.680 -19.875 1.00 93.94 153 LEU A C 1
ATOM 1220 O O . LEU A 1 153 ? 17.614 -1.923 -20.720 1.00 93.94 153 LEU A O 1
ATOM 1224 N N . ALA A 1 154 ? 17.561 -2.675 -18.605 1.00 94.62 154 ALA A N 1
ATOM 1225 C CA . ALA A 1 154 ? 18.588 -1.759 -18.105 1.00 94.62 154 ALA A CA 1
ATOM 1226 C C . ALA A 1 154 ? 19.954 -1.982 -18.774 1.00 94.62 154 ALA A C 1
ATOM 1228 O O . ALA A 1 154 ? 20.706 -1.036 -18.979 1.00 94.62 154 ALA A O 1
ATOM 1229 N N . HIS A 1 155 ? 20.266 -3.217 -19.171 1.00 94.88 155 HIS A N 1
ATOM 1230 C CA . HIS A 1 155 ? 21.460 -3.515 -19.957 1.00 94.88 155 HIS A CA 1
ATOM 1231 C C . HIS A 1 155 ? 21.364 -3.002 -21.401 1.00 94.88 155 HIS A C 1
ATOM 1233 O O . HIS A 1 155 ? 22.363 -2.558 -21.961 1.00 94.88 155 HIS A O 1
ATOM 1239 N N . ALA A 1 156 ? 20.177 -3.066 -22.011 1.00 94.50 156 ALA A N 1
ATOM 1240 C CA . ALA A 1 156 ? 19.947 -2.576 -23.369 1.00 94.50 156 ALA A CA 1
ATOM 1241 C C . ALA A 1 156 ? 19.876 -1.041 -23.454 1.00 94.50 156 ALA A C 1
ATOM 1243 O O . ALA A 1 156 ? 20.220 -0.485 -24.495 1.00 94.50 156 ALA A O 1
ATOM 1244 N N . HIS A 1 157 ? 19.442 -0.385 -22.375 1.00 94.50 157 HIS A N 1
ATOM 1245 C CA . HIS A 1 157 ? 19.215 1.061 -22.282 1.00 94.50 157 HIS A CA 1
ATOM 1246 C C . HIS A 1 157 ? 19.803 1.658 -20.982 1.00 94.50 157 HIS A C 1
ATOM 1248 O O . HIS A 1 157 ? 19.059 2.212 -20.161 1.00 94.50 157 HIS A O 1
ATOM 1254 N N . PRO A 1 158 ? 21.126 1.535 -20.748 1.00 94.44 158 PRO A N 1
ATOM 1255 C CA . PRO A 1 158 ? 21.773 1.954 -19.498 1.00 94.44 158 PRO A CA 1
ATOM 1256 C C . PRO A 1 158 ? 21.761 3.473 -19.272 1.00 94.44 158 PRO A C 1
ATOM 1258 O O . PRO A 1 158 ? 21.966 3.938 -18.153 1.00 94.44 158 PRO A O 1
ATOM 1261 N N . GLU A 1 159 ? 21.542 4.259 -20.326 1.00 94.12 159 GLU A N 1
ATOM 1262 C CA . GLU A 1 159 ? 21.402 5.713 -20.271 1.00 94.12 159 GLU A CA 1
ATOM 1263 C C . GLU A 1 159 ? 20.053 6.175 -19.703 1.00 94.12 159 GLU A C 1
ATOM 1265 O O . GLU A 1 159 ? 19.953 7.306 -19.225 1.00 94.12 159 GLU A O 1
ATOM 1270 N N . VAL A 1 160 ? 19.032 5.311 -19.739 1.00 92.06 160 VAL A N 1
ATOM 1271 C CA . VAL A 1 160 ? 17.671 5.618 -19.270 1.00 92.06 160 VAL A CA 1
ATOM 1272 C C . VAL A 1 160 ? 17.351 4.877 -17.978 1.00 92.06 160 VAL A C 1
ATOM 1274 O O . VAL A 1 160 ? 16.815 5.469 -17.039 1.00 92.06 160 VAL A O 1
ATOM 1277 N N . PHE A 1 161 ? 17.683 3.586 -17.916 1.00 95.31 161 PHE A N 1
ATOM 1278 C CA . PHE A 1 161 ? 17.266 2.717 -16.824 1.00 95.31 161 PHE A CA 1
ATOM 1279 C C . PHE A 1 161 ? 18.445 2.220 -16.001 1.00 95.31 161 PHE A C 1
ATOM 1281 O O . PHE A 1 161 ? 19.501 1.854 -16.510 1.00 95.31 161 PHE A O 1
ATOM 1288 N N . SER A 1 162 ? 18.233 2.159 -14.692 1.00 94.44 162 SER A N 1
ATOM 1289 C CA . SER A 1 162 ? 19.212 1.634 -13.744 1.00 94.44 162 SER A CA 1
ATOM 1290 C C . SER A 1 162 ? 18.513 0.898 -12.610 1.00 94.44 162 SER A C 1
ATOM 1292 O O . SER A 1 162 ? 17.359 1.178 -12.286 1.00 94.44 162 SER A O 1
ATOM 1294 N N . ILE A 1 163 ? 19.206 -0.071 -12.017 1.00 92.56 163 ILE A N 1
ATOM 1295 C CA . ILE A 1 163 ? 18.678 -0.884 -10.923 1.00 92.56 163 ILE A CA 1
ATOM 1296 C C . ILE A 1 163 ? 19.502 -0.619 -9.673 1.00 92.56 163 ILE A C 1
ATOM 1298 O O . ILE A 1 163 ? 20.714 -0.837 -9.676 1.00 92.56 163 ILE A O 1
ATOM 1302 N N . TYR A 1 164 ? 18.836 -0.205 -8.593 1.00 90.19 164 TYR A N 1
ATOM 1303 C CA . TYR A 1 164 ? 19.489 0.008 -7.305 1.00 90.19 164 TYR A CA 1
ATOM 1304 C C . TYR A 1 164 ? 18.671 -0.551 -6.136 1.00 90.19 164 TYR A C 1
ATOM 1306 O O . TYR A 1 164 ? 17.440 -0.434 -6.136 1.00 90.19 164 TYR A O 1
ATOM 1314 N N . PRO A 1 165 ? 19.340 -1.126 -5.116 1.00 89.56 165 PRO A N 1
ATOM 1315 C CA . PRO A 1 165 ? 18.714 -1.413 -3.834 1.00 89.56 165 PRO A CA 1
ATOM 1316 C C . PRO A 1 165 ? 18.394 -0.104 -3.111 1.00 89.56 165 PRO A C 1
ATOM 1318 O O . PRO A 1 165 ? 19.267 0.757 -2.959 1.00 89.56 165 PRO A O 1
ATOM 1321 N N . ILE A 1 166 ? 17.166 0.029 -2.611 1.00 90.19 166 ILE A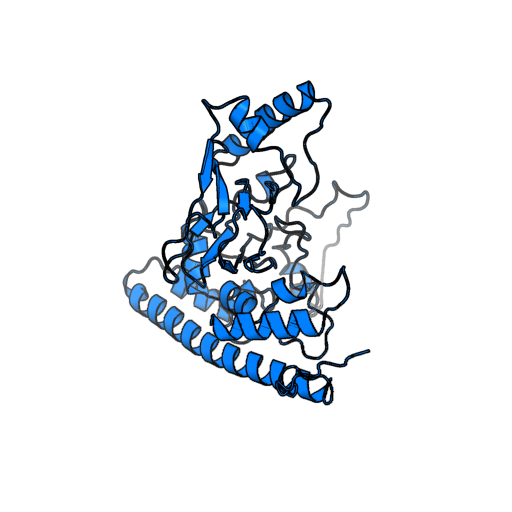 N 1
ATOM 1322 C CA . ILE A 1 166 ? 16.772 1.168 -1.777 1.00 90.19 166 ILE A CA 1
ATOM 1323 C C . ILE A 1 166 ? 16.283 0.635 -0.426 1.00 90.19 166 ILE A C 1
ATOM 1325 O O . ILE A 1 166 ? 15.103 0.287 -0.295 1.00 90.19 166 ILE A O 1
ATOM 1329 N N . PRO A 1 167 ? 17.150 0.597 0.601 1.00 88.19 167 PRO A N 1
ATOM 1330 C CA . PRO A 1 167 ? 16.742 0.201 1.939 1.00 88.19 167 PRO A CA 1
ATOM 1331 C C . PRO A 1 167 ? 15.898 1.279 2.615 1.00 88.19 167 PRO A C 1
ATOM 1333 O O . PRO A 1 167 ? 16.084 2.483 2.411 1.00 88.19 167 PRO A O 1
ATOM 1336 N N . LEU A 1 168 ? 14.964 0.840 3.447 1.00 87.06 168 LEU A N 1
ATOM 1337 C CA . LEU A 1 168 ? 14.312 1.667 4.447 1.00 87.06 168 LEU A CA 1
ATOM 1338 C C . LEU A 1 168 ? 15.206 1.762 5.700 1.00 87.06 168 LEU A C 1
ATOM 1340 O O . LEU A 1 168 ? 15.436 0.753 6.371 1.00 87.06 168 LEU A O 1
ATOM 1344 N N . PRO A 1 169 ? 15.709 2.963 6.043 1.00 77.75 169 PRO A N 1
ATOM 1345 C CA . PRO A 1 169 ? 16.820 3.115 6.986 1.00 77.75 169 PRO A CA 1
ATOM 1346 C C . PRO A 1 169 ? 16.456 2.820 8.448 1.00 77.75 169 PRO A C 1
ATOM 1348 O O . PRO A 1 169 ? 17.347 2.601 9.265 1.00 77.75 169 PRO A O 1
ATOM 1351 N N . SER A 1 170 ? 15.170 2.832 8.810 1.00 84.56 170 SER A N 1
ATOM 1352 C CA . SER A 1 170 ? 14.703 2.418 10.138 1.00 84.56 170 SER A CA 1
ATOM 1353 C C . SER A 1 170 ? 13.194 2.166 10.161 1.00 84.56 170 SER A C 1
ATOM 1355 O O . SER A 1 170 ? 12.467 2.582 9.260 1.00 84.56 170 SER A O 1
ATOM 1357 N N . THR A 1 171 ? 12.715 1.583 11.261 1.00 83.81 171 THR A N 1
ATOM 1358 C CA . THR A 1 171 ? 11.292 1.327 11.550 1.00 83.81 171 THR A CA 1
ATOM 1359 C C . THR A 1 171 ? 10.432 2.579 11.746 1.00 83.81 171 THR A C 1
ATOM 1361 O O . THR A 1 171 ? 9.214 2.474 11.852 1.00 83.81 171 THR A O 1
ATOM 1364 N N . SER A 1 172 ? 11.040 3.768 11.811 1.00 81.75 172 SER A N 1
ATOM 1365 C CA . SER A 1 172 ? 10.325 5.047 11.917 1.00 81.75 172 SER A CA 1
ATOM 1366 C C . SER A 1 172 ? 10.057 5.706 10.562 1.00 81.75 172 SER A C 1
ATOM 1368 O O . SER A 1 172 ? 9.514 6.807 10.524 1.00 81.75 172 SER A O 1
ATOM 1370 N N . HIS A 1 173 ? 10.481 5.084 9.461 1.00 85.69 173 HIS A N 1
ATOM 1371 C CA . HIS A 1 173 ? 10.303 5.619 8.114 1.00 85.69 173 HIS A CA 1
ATOM 1372 C C . HIS A 1 173 ? 9.120 4.959 7.416 1.00 85.69 173 HIS A C 1
ATOM 1374 O O . HIS A 1 173 ? 8.788 3.811 7.680 1.00 85.69 173 HIS A O 1
ATOM 1380 N N . VAL A 1 174 ? 8.515 5.677 6.475 1.00 87.06 174 VAL A N 1
ATOM 1381 C CA . VAL A 1 174 ? 7.528 5.135 5.539 1.00 87.06 174 VAL A CA 1
ATOM 1382 C C . VAL A 1 174 ? 7.938 5.586 4.146 1.00 87.06 174 VAL A C 1
ATOM 1384 O O . VAL A 1 174 ? 8.254 6.759 3.948 1.00 87.06 174 VAL A O 1
ATOM 1387 N N . ARG A 1 175 ? 7.940 4.671 3.175 1.00 89.19 175 ARG A N 1
ATOM 1388 C CA . ARG A 1 175 ? 8.098 5.028 1.759 1.00 89.19 175 ARG A CA 1
ATOM 1389 C C . ARG A 1 175 ? 6.732 5.056 1.103 1.00 89.19 175 ARG A C 1
ATOM 1391 O O . ARG A 1 175 ? 6.011 4.068 1.172 1.00 89.19 175 ARG A O 1
ATOM 1398 N N . PHE A 1 176 ? 6.418 6.159 0.441 1.00 88.88 176 PHE A N 1
ATOM 1399 C CA . PHE A 1 176 ? 5.281 6.263 -0.465 1.00 88.88 176 PHE A CA 1
ATOM 1400 C C . PHE A 1 176 ? 5.781 6.109 -1.894 1.00 88.88 176 PHE A C 1
ATOM 1402 O O . PHE A 1 176 ? 6.837 6.632 -2.248 1.00 88.88 176 PHE A O 1
ATOM 1409 N N . MET A 1 177 ? 5.047 5.346 -2.691 1.00 86.88 177 MET A N 1
ATOM 1410 C CA . MET A 1 177 ? 5.435 5.014 -4.051 1.00 86.88 177 MET A CA 1
ATOM 1411 C C . MET A 1 177 ? 4.191 4.828 -4.910 1.00 86.88 177 MET A C 1
ATOM 1413 O O . MET A 1 177 ? 3.219 4.204 -4.479 1.00 86.88 177 MET A O 1
ATOM 1417 N N . VAL A 1 178 ? 4.236 5.319 -6.143 1.00 85.12 178 VAL A N 1
ATOM 1418 C CA . VAL A 1 178 ? 3.227 4.978 -7.149 1.00 85.12 178 VAL A CA 1
ATOM 1419 C C . VAL A 1 178 ? 3.296 3.475 -7.470 1.00 85.12 178 VAL A C 1
ATOM 1421 O O . VAL A 1 178 ? 4.388 2.900 -7.513 1.00 85.12 178 VAL A O 1
ATOM 1424 N N . PRO A 1 179 ? 2.157 2.793 -7.669 1.00 80.56 179 PRO A N 1
ATOM 1425 C CA . PRO A 1 179 ? 2.120 1.337 -7.789 1.00 80.56 179 PRO A CA 1
ATOM 1426 C C . PRO A 1 179 ? 2.711 0.803 -9.097 1.00 80.56 179 PRO A C 1
ATOM 1428 O O . PRO A 1 179 ? 2.833 -0.403 -9.228 1.00 80.56 179 PRO A O 1
ATOM 1431 N N . TRP A 1 180 ? 3.068 1.640 -10.072 1.00 83.25 180 TRP A N 1
ATOM 1432 C CA . TRP A 1 180 ? 3.645 1.177 -11.340 1.00 83.25 180 TRP A CA 1
ATOM 1433 C C . TRP A 1 180 ? 5.171 1.071 -11.345 1.00 83.25 180 TRP A C 1
ATOM 1435 O O . TRP A 1 180 ? 5.723 0.544 -12.308 1.00 83.25 180 TRP A O 1
ATOM 1445 N N . ILE A 1 181 ? 5.869 1.537 -10.302 1.00 87.62 181 ILE A N 1
ATOM 1446 C CA . ILE A 1 181 ? 7.332 1.418 -10.263 1.00 87.62 181 ILE A CA 1
ATOM 1447 C C . ILE A 1 181 ? 7.709 -0.069 -10.138 1.00 87.62 181 ILE A C 1
ATOM 1449 O O . ILE A 1 181 ? 7.358 -0.700 -9.131 1.00 87.62 181 ILE A O 1
ATOM 1453 N N . PRO A 1 182 ? 8.441 -0.638 -11.117 1.00 89.75 182 PRO A N 1
ATOM 1454 C CA . PRO A 1 182 ? 8.839 -2.030 -11.070 1.00 89.75 182 PRO A CA 1
ATOM 1455 C C . PRO A 1 182 ? 9.841 -2.263 -9.949 1.00 89.75 182 PRO A C 1
ATOM 1457 O O . PRO A 1 182 ? 10.788 -1.491 -9.757 1.00 89.75 182 PRO A O 1
ATOM 1460 N N . ARG A 1 183 ? 9.654 -3.364 -9.224 1.00 88.75 183 ARG A N 1
ATOM 1461 C CA . ARG A 1 183 ? 10.522 -3.721 -8.101 1.00 88.75 183 ARG A CA 1
ATOM 1462 C C . ARG A 1 183 ? 10.767 -5.218 -8.013 1.00 88.75 183 ARG A C 1
ATOM 1464 O O . ARG A 1 183 ? 9.955 -6.019 -8.469 1.00 88.75 183 ARG A O 1
ATOM 1471 N N . ALA A 1 184 ? 11.862 -5.585 -7.370 1.00 87.31 184 ALA A N 1
ATOM 1472 C CA . ALA A 1 184 ? 12.183 -6.952 -6.999 1.00 87.31 184 ALA A CA 1
ATOM 1473 C C . ALA A 1 184 ? 12.687 -6.975 -5.557 1.00 87.31 184 ALA A C 1
ATOM 1475 O O . ALA A 1 184 ? 13.565 -6.196 -5.194 1.00 87.31 184 ALA A O 1
ATOM 1476 N N . THR A 1 185 ? 12.173 -7.883 -4.734 1.00 80.62 185 THR A N 1
ATOM 1477 C CA . THR A 1 185 ? 12.740 -8.116 -3.401 1.00 80.62 185 THR A CA 1
ATOM 1478 C C . THR A 1 185 ? 13.920 -9.066 -3.540 1.00 80.62 185 THR A C 1
ATOM 1480 O O . THR A 1 185 ? 13.724 -10.276 -3.561 1.00 80.62 185 THR A O 1
ATOM 1483 N N . ARG A 1 186 ? 15.128 -8.522 -3.699 1.00 71.75 186 ARG A N 1
ATOM 1484 C CA . ARG A 1 186 ? 16.347 -9.310 -3.922 1.00 71.75 186 ARG A CA 1
ATOM 1485 C C . ARG A 1 186 ? 17.254 -9.256 -2.706 1.00 71.75 186 ARG A C 1
ATOM 1487 O O . ARG A 1 186 ? 17.360 -8.214 -2.060 1.00 71.75 186 ARG A O 1
ATOM 1494 N N . GLY A 1 187 ? 17.933 -10.369 -2.475 1.00 62.97 187 GLY A N 1
ATOM 1495 C CA . GLY A 1 187 ? 18.954 -10.511 -1.452 1.00 62.97 187 GLY A CA 1
ATOM 1496 C C . GLY A 1 187 ? 18.560 -11.489 -0.348 1.00 62.97 187 GLY A C 1
ATOM 1497 O O . GLY A 1 187 ? 17.414 -11.927 -0.236 1.00 62.97 187 GLY A O 1
ATOM 1498 N N . ASN A 1 188 ? 19.565 -11.864 0.438 1.00 67.62 188 ASN A N 1
ATOM 1499 C CA . ASN A 1 188 ? 19.477 -12.933 1.433 1.00 67.62 188 ASN A CA 1
ATOM 1500 C C . ASN A 1 188 ? 19.284 -12.405 2.861 1.00 67.62 188 ASN A C 1
ATOM 1502 O O . ASN A 1 188 ? 19.266 -13.182 3.812 1.00 67.62 188 ASN A O 1
ATOM 1506 N N . GLY A 1 189 ? 19.166 -11.087 3.028 1.00 67.69 189 GLY A N 1
ATOM 1507 C CA . GLY A 1 189 ? 18.971 -10.439 4.316 1.00 67.69 189 GLY A CA 1
ATOM 1508 C C . GLY A 1 189 ? 17.549 -10.622 4.861 1.00 67.69 189 GLY A C 1
ATOM 1509 O O . GLY A 1 189 ? 16.591 -10.777 4.093 1.00 67.69 189 GLY A O 1
ATOM 1510 N N . PRO A 1 190 ? 17.381 -10.589 6.194 1.00 70.75 190 PRO A N 1
ATOM 1511 C CA . PRO A 1 190 ? 16.062 -10.626 6.802 1.00 70.75 190 PRO A CA 1
ATOM 1512 C C . PRO A 1 190 ? 15.310 -9.324 6.504 1.00 70.75 190 PRO A C 1
ATOM 1514 O O . PRO A 1 190 ? 15.841 -8.228 6.698 1.00 70.75 190 PRO A O 1
ATOM 1517 N N . ARG A 1 191 ? 14.055 -9.441 6.068 1.00 78.88 191 ARG A N 1
ATOM 1518 C CA . ARG A 1 191 ? 13.189 -8.299 5.763 1.00 78.88 191 ARG A CA 1
ATOM 1519 C C . ARG A 1 191 ? 11.788 -8.556 6.274 1.00 78.88 191 ARG A C 1
ATOM 1521 O O . ARG A 1 191 ? 11.230 -9.617 6.026 1.00 78.88 191 ARG A O 1
ATOM 1528 N N . LEU A 1 192 ? 11.189 -7.542 6.894 1.00 79.50 192 LEU A N 1
ATOM 1529 C CA . LEU A 1 192 ? 9.776 -7.549 7.250 1.00 79.50 192 LEU A CA 1
ATOM 1530 C C . LEU A 1 192 ? 9.154 -6.183 6.951 1.00 79.50 192 LEU A C 1
ATOM 1532 O O . LEU A 1 192 ? 9.463 -5.198 7.627 1.00 79.50 192 LEU A O 1
ATOM 1536 N N . VAL A 1 193 ? 8.277 -6.122 5.947 1.00 82.44 193 VAL A N 1
ATOM 1537 C CA . VAL A 1 193 ? 7.623 -4.884 5.489 1.00 82.44 193 VAL A CA 1
ATOM 1538 C C . VAL A 1 193 ? 6.127 -5.091 5.296 1.00 82.44 193 VAL A C 1
ATOM 1540 O O . VAL A 1 193 ? 5.703 -6.028 4.620 1.00 82.44 193 VAL A O 1
ATOM 1543 N N . LEU A 1 194 ? 5.329 -4.169 5.835 1.00 85.56 194 LEU A N 1
ATOM 1544 C CA . LEU A 1 194 ? 3.899 -4.065 5.534 1.00 85.56 194 LEU A CA 1
ATOM 1545 C C . LEU A 1 194 ? 3.692 -3.208 4.287 1.00 85.56 194 LEU A C 1
ATOM 1547 O O . LEU A 1 194 ? 4.337 -2.166 4.137 1.00 85.56 194 LEU A O 1
ATOM 1551 N N . GLN A 1 195 ? 2.778 -3.633 3.414 1.00 82.56 195 GLN A N 1
ATOM 1552 C CA . GLN A 1 195 ? 2.570 -3.017 2.095 1.00 82.56 195 GLN A CA 1
ATOM 1553 C C . GLN A 1 195 ? 1.137 -2.524 1.879 1.00 82.56 195 GLN A C 1
ATOM 1555 O O . GLN A 1 195 ? 0.428 -3.019 1.007 1.00 82.56 195 GLN A O 1
ATOM 1560 N N . PRO A 1 196 ? 0.612 -1.626 2.719 1.00 81.00 196 PRO A N 1
ATOM 1561 C CA . PRO A 1 196 ? -0.746 -1.156 2.521 1.00 81.00 196 PRO A CA 1
ATOM 1562 C C . PRO A 1 196 ? -0.845 -0.242 1.286 1.00 81.00 196 PRO A C 1
ATOM 1564 O O . PRO A 1 196 ? -0.029 0.660 1.085 1.00 81.00 196 PRO A O 1
ATOM 1567 N N . THR A 1 197 ? -1.909 -0.411 0.501 1.00 84.38 197 THR A N 1
ATOM 1568 C CA . THR A 1 197 ? -2.277 0.505 -0.591 1.00 84.38 197 THR A CA 1
ATOM 1569 C C . THR A 1 197 ? -3.686 1.001 -0.363 1.00 8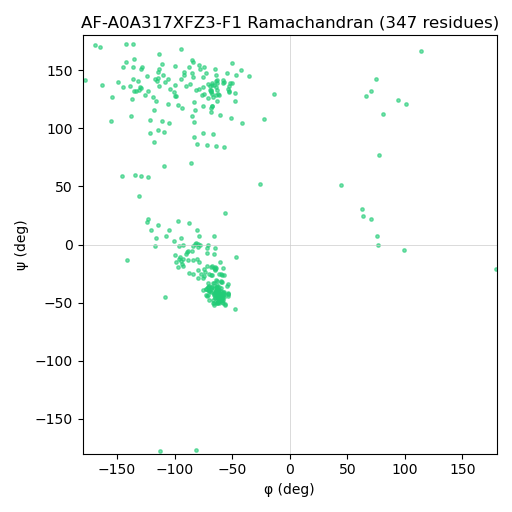4.38 197 THR A C 1
ATOM 1571 O O . THR A 1 197 ? -4.590 0.207 -0.097 1.00 84.38 197 THR A O 1
ATOM 1574 N N . LEU A 1 198 ? -3.857 2.315 -0.474 1.00 85.56 198 LEU A N 1
ATOM 1575 C CA . LEU A 1 198 ? -5.168 2.944 -0.496 1.00 85.56 198 LEU A CA 1
ATOM 1576 C C . LEU A 1 198 ? -5.444 3.441 -1.915 1.00 85.56 198 LEU A C 1
ATOM 1578 O O . LEU A 1 198 ? -4.552 3.947 -2.603 1.00 85.56 198 LEU A O 1
ATOM 1582 N N . VAL A 1 199 ? -6.678 3.272 -2.361 1.00 82.44 199 VAL A N 1
ATOM 1583 C CA . VAL A 1 199 ? -7.100 3.568 -3.729 1.00 82.44 199 VAL A CA 1
ATOM 1584 C C . VAL A 1 199 ? -8.373 4.392 -3.670 1.00 82.44 199 VAL A C 1
ATOM 1586 O O . VAL A 1 199 ? -9.245 4.142 -2.837 1.00 82.44 199 VAL A O 1
ATOM 1589 N N . VAL A 1 200 ? -8.470 5.369 -4.565 1.00 77.38 200 VAL A N 1
ATOM 1590 C CA . VAL A 1 200 ? -9.696 6.137 -4.779 1.00 77.38 200 VAL A CA 1
ATOM 1591 C C . VAL A 1 200 ? -10.740 5.186 -5.379 1.00 77.38 200 VAL A C 1
ATOM 1593 O O . VAL A 1 200 ? -10.481 4.605 -6.438 1.00 77.38 200 VAL A O 1
ATOM 1596 N N . PRO A 1 201 ? -11.891 4.955 -4.727 1.00 68.19 201 PRO A N 1
ATOM 1597 C CA . PRO A 1 201 ? -13.003 4.302 -5.392 1.00 68.19 201 PRO A CA 1
ATOM 1598 C C . PRO A 1 201 ? -13.450 5.203 -6.546 1.00 68.19 201 PRO A C 1
ATOM 1600 O O . PRO A 1 201 ? -13.418 6.425 -6.428 1.00 68.19 201 PRO A O 1
ATOM 1603 N N . ARG A 1 202 ? -13.818 4.619 -7.685 1.00 61.28 202 ARG A N 1
ATOM 1604 C CA . ARG A 1 202 ? -14.249 5.411 -8.838 1.00 61.28 202 ARG A CA 1
ATOM 1605 C C . ARG A 1 202 ? -15.518 6.160 -8.425 1.00 61.28 202 ARG A C 1
ATOM 1607 O O . ARG A 1 202 ? -16.428 5.521 -7.895 1.00 61.28 202 ARG A O 1
ATOM 1614 N N . ASP A 1 203 ? -15.607 7.463 -8.700 1.00 44.50 203 ASP A N 1
ATOM 1615 C CA . ASP A 1 203 ? -16.923 8.082 -8.896 1.00 44.50 203 ASP A CA 1
ATOM 1616 C C . ASP A 1 203 ? -17.662 7.206 -9.904 1.00 44.50 203 ASP A C 1
ATOM 1618 O O . ASP A 1 203 ? -17.023 6.697 -10.827 1.00 44.50 203 ASP A O 1
ATOM 1622 N N . ALA A 1 204 ? -18.951 6.953 -9.701 1.00 36.91 204 ALA A N 1
ATOM 1623 C CA . ALA A 1 204 ? -19.772 6.100 -10.544 1.00 36.91 204 ALA A CA 1
ATOM 1624 C C . ALA A 1 204 ? -19.739 6.611 -11.987 1.00 36.91 204 ALA A C 1
ATOM 1626 O O . ALA A 1 204 ? -20.605 7.347 -12.448 1.00 36.91 204 ALA A O 1
ATOM 1627 N N . LEU A 1 205 ? -18.709 6.209 -12.720 1.00 35.28 205 LEU A N 1
ATOM 1628 C CA . LEU A 1 205 ? -18.731 6.172 -14.155 1.00 35.28 205 LEU A CA 1
ATOM 1629 C C . LEU A 1 205 ? -19.795 5.134 -14.489 1.00 35.28 205 LEU A C 1
ATOM 1631 O O . LEU A 1 205 ? -19.863 4.103 -13.806 1.00 35.28 205 LEU A O 1
ATOM 1635 N N . PRO A 1 206 ? -20.663 5.455 -15.462 1.00 32.66 206 PRO A N 1
ATOM 1636 C CA . PRO A 1 206 ? -21.802 4.630 -15.802 1.00 32.66 206 PRO A CA 1
ATOM 1637 C C . PRO A 1 206 ? -21.291 3.205 -15.922 1.00 32.66 206 PRO A C 1
ATOM 1639 O O . PRO A 1 206 ? -20.285 2.962 -16.594 1.00 32.66 206 PRO A O 1
ATOM 1642 N N . THR A 1 207 ? -21.926 2.343 -15.126 1.00 36.47 207 THR A N 1
ATOM 1643 C CA . THR A 1 207 ? -21.830 0.884 -15.120 1.00 36.47 207 THR A CA 1
ATOM 1644 C C . THR A 1 207 ? -21.141 0.356 -16.358 1.00 36.47 207 THR A C 1
ATOM 1646 O O . THR A 1 207 ? -21.582 0.729 -17.437 1.00 36.47 207 THR A O 1
ATOM 1649 N N . ASP A 1 208 ? -20.139 -0.506 -16.167 1.00 35.19 208 ASP A N 1
ATOM 1650 C CA . ASP A 1 208 ? -19.452 -1.419 -17.098 1.00 35.19 208 ASP A CA 1
ATOM 1651 C C . ASP A 1 208 ? -20.253 -1.907 -18.345 1.00 35.19 208 ASP A C 1
ATOM 1653 O O . ASP A 1 208 ? -20.315 -3.095 -18.645 1.00 35.19 208 ASP A O 1
ATOM 1657 N N . GLN A 1 209 ? -20.837 -1.008 -19.135 1.00 35.38 209 GLN A N 1
ATOM 1658 C CA . GLN A 1 209 ? -21.597 -1.285 -20.353 1.00 35.38 209 GLN A CA 1
ATOM 1659 C C . GLN A 1 209 ? -20.692 -1.315 -21.585 1.00 35.38 209 GLN A C 1
ATOM 1661 O O . GLN A 1 209 ? -21.119 -1.796 -22.626 1.00 35.38 209 GLN A O 1
ATOM 1666 N N . ASP A 1 210 ? -19.410 -0.969 -21.440 1.00 36.47 210 ASP A N 1
ATOM 1667 C CA . ASP A 1 210 ? -18.372 -1.428 -22.373 1.00 36.47 210 ASP A CA 1
ATOM 1668 C C . ASP A 1 210 ? -17.895 -2.860 -22.060 1.00 36.47 210 ASP A C 1
ATOM 1670 O O . ASP A 1 210 ? -17.031 -3.395 -22.756 1.00 36.47 210 ASP A O 1
ATOM 1674 N N . PHE A 1 211 ? -18.463 -3.513 -21.035 1.00 40.91 211 PHE A N 1
ATOM 1675 C CA . PHE A 1 211 ? -18.165 -4.906 -20.701 1.00 40.91 211 PHE A CA 1
ATOM 1676 C C . PHE A 1 211 ? -19.340 -5.874 -20.801 1.00 40.91 211 PHE A C 1
ATOM 1678 O O . PHE A 1 211 ? -19.097 -7.062 -20.608 1.00 40.91 211 PHE A O 1
ATOM 1685 N N . THR A 1 212 ? -20.560 -5.455 -21.155 1.00 28.59 212 THR A N 1
ATOM 1686 C CA . THR A 1 212 ? -21.564 -6.304 -21.835 1.00 28.59 212 THR A CA 1
ATOM 1687 C C . THR A 1 212 ? -22.845 -5.526 -22.152 1.00 28.59 212 THR A C 1
ATOM 1689 O O . THR A 1 212 ? -23.311 -4.695 -21.382 1.00 28.59 212 THR A O 1
ATOM 1692 N N . GLU A 1 213 ? -23.395 -5.836 -23.320 1.00 30.48 213 GLU A N 1
ATOM 1693 C CA . GLU A 1 213 ? -24.700 -5.470 -23.869 1.00 30.48 213 GLU A CA 1
ATOM 1694 C C . GLU A 1 213 ? -25.894 -5.373 -22.879 1.00 30.48 213 GLU A C 1
ATOM 1696 O O . GLU A 1 213 ? -26.087 -6.230 -22.021 1.00 30.48 213 GLU A O 1
ATOM 1701 N N . ILE A 1 214 ? -26.780 -4.407 -23.187 1.00 27.77 214 ILE A N 1
ATOM 1702 C CA . ILE A 1 214 ? -28.257 -4.403 -23.056 1.00 27.77 214 ILE A CA 1
ATOM 1703 C C . ILE A 1 214 ? -28.944 -3.680 -21.861 1.00 27.77 214 ILE A C 1
ATOM 1705 O O . ILE A 1 214 ? -28.874 -4.045 -20.693 1.00 27.77 214 ILE A O 1
ATOM 1709 N N . THR A 1 215 ? -29.775 -2.723 -22.306 1.00 26.81 215 THR A N 1
ATOM 1710 C CA . THR A 1 215 ? -31.016 -2.106 -21.783 1.00 26.81 215 THR A CA 1
ATOM 1711 C C . THR A 1 215 ? -30.993 -1.007 -20.725 1.00 26.81 215 THR A C 1
ATOM 1713 O O . THR A 1 215 ? -30.765 -1.211 -19.540 1.00 26.81 215 THR A O 1
ATOM 1716 N N . ALA A 1 216 ? -31.411 0.160 -21.224 1.00 32.62 216 ALA A N 1
ATOM 1717 C CA . ALA A 1 216 ? -32.129 1.214 -20.534 1.00 32.62 216 ALA A CA 1
ATOM 1718 C C . ALA A 1 216 ? -33.352 0.703 -19.760 1.00 32.62 216 ALA A C 1
ATOM 1720 O O . ALA A 1 216 ? -33.982 -0.264 -20.181 1.00 32.62 216 ALA A O 1
ATOM 1721 N N . CYS A 1 217 ? -33.761 1.461 -18.745 1.00 25.03 217 CYS A N 1
ATOM 1722 C CA . CYS A 1 217 ? -35.167 1.808 -18.574 1.00 25.03 217 CYS A CA 1
ATOM 1723 C C . CYS A 1 217 ? -35.293 3.114 -17.786 1.00 25.03 217 CYS A C 1
ATOM 1725 O O . CYS A 1 217 ? -34.755 3.254 -16.690 1.00 25.03 217 CYS A O 1
ATOM 1727 N N . ASP A 1 218 ? -36.047 4.042 -18.375 1.00 36.94 218 ASP A N 1
ATOM 1728 C CA . ASP A 1 218 ? -36.800 5.073 -17.672 1.00 36.94 218 ASP A CA 1
ATOM 1729 C C . ASP A 1 218 ? -37.584 4.465 -16.504 1.00 36.94 218 ASP A C 1
ATOM 1731 O O . ASP A 1 218 ? -38.153 3.380 -16.626 1.00 36.94 218 ASP A O 1
ATOM 1735 N N . THR A 1 219 ? -37.740 5.212 -15.415 1.00 27.30 219 THR A N 1
ATOM 1736 C CA . THR A 1 219 ? -39.055 5.343 -14.773 1.00 27.30 219 THR A CA 1
ATOM 1737 C C . THR A 1 219 ? -39.069 6.543 -13.839 1.00 27.30 219 THR A C 1
ATOM 1739 O O . THR A 1 219 ? -38.125 6.832 -13.108 1.00 27.30 219 THR A O 1
ATOM 1742 N N . ARG A 1 220 ? -40.172 7.278 -13.919 1.00 30.94 220 ARG A N 1
ATOM 1743 C CA . ARG A 1 220 ? -40.488 8.474 -13.152 1.00 30.94 220 ARG A CA 1
ATOM 1744 C C . ARG A 1 220 ? -41.693 8.119 -12.264 1.00 30.94 220 ARG A C 1
ATOM 1746 O O . ARG A 1 220 ? -42.582 7.428 -12.752 1.00 30.94 220 ARG A O 1
ATOM 1753 N N . VAL A 1 221 ? -41.745 8.740 -11.080 1.00 34.16 221 VAL A N 1
ATOM 1754 C CA . VAL A 1 221 ? -42.941 9.122 -10.289 1.00 34.16 221 VAL A CA 1
ATOM 1755 C C . VAL A 1 221 ? -43.471 8.159 -9.192 1.00 34.16 221 VAL A C 1
ATOM 1757 O O . VAL A 1 221 ? -43.855 7.030 -9.465 1.00 34.16 221 VAL A O 1
ATOM 1760 N N . ASP A 1 222 ? -43.550 8.764 -7.996 1.00 33.19 222 ASP A N 1
ATOM 1761 C CA . ASP A 1 222 ? -44.456 8.651 -6.834 1.00 33.19 222 ASP A CA 1
ATOM 1762 C C . ASP A 1 222 ? -44.508 7.454 -5.861 1.00 33.19 222 ASP A C 1
ATOM 1764 O O . ASP A 1 222 ? -44.659 6.292 -6.222 1.00 33.19 222 ASP A O 1
ATOM 1768 N N . ASP A 1 223 ? -44.502 7.900 -4.596 1.00 38.72 223 ASP A N 1
ATOM 1769 C CA . ASP A 1 223 ? -44.985 7.362 -3.323 1.00 38.72 223 ASP A CA 1
ATOM 1770 C C . ASP A 1 223 ? -44.345 6.100 -2.703 1.00 38.72 223 ASP A C 1
ATOM 1772 O O . ASP A 1 223 ? -44.237 5.032 -3.292 1.00 38.72 223 ASP A O 1
ATOM 1776 N N . ASP A 1 224 ? -43.972 6.285 -1.427 1.00 32.66 224 ASP A N 1
ATOM 1777 C CA . ASP A 1 224 ? -43.400 5.352 -0.445 1.00 32.66 224 ASP A CA 1
ATOM 1778 C C . ASP A 1 224 ? -41.901 5.004 -0.566 1.00 32.66 224 ASP A C 1
ATOM 1780 O O . ASP A 1 224 ? -41.480 3.903 -0.920 1.00 32.66 224 ASP A O 1
ATOM 1784 N N . VAL A 1 225 ? -41.064 5.955 -0.122 1.00 32.09 225 VAL A N 1
ATOM 1785 C CA . VAL A 1 225 ? -39.612 5.794 0.074 1.00 32.09 225 VAL A CA 1
ATOM 1786 C C . VAL A 1 225 ? -39.329 4.799 1.207 1.00 32.09 225 VAL A C 1
ATOM 1788 O O . VAL A 1 225 ? -39.263 5.146 2.390 1.00 32.09 225 VAL A O 1
ATOM 1791 N N . HIS A 1 226 ? -39.111 3.536 0.846 1.00 32.09 226 HIS A N 1
ATOM 1792 C CA . HIS A 1 226 ? -38.506 2.547 1.727 1.00 32.09 226 HIS A CA 1
ATOM 1793 C C . HIS A 1 226 ? -36.982 2.731 1.781 1.00 32.09 226 HIS A C 1
ATOM 1795 O O . HIS A 1 226 ? -36.296 2.815 0.767 1.00 32.09 226 HIS A O 1
ATOM 1801 N N . PHE A 1 227 ? -36.438 2.707 3.001 1.00 34.25 227 PHE A N 1
ATOM 1802 C CA . PHE A 1 227 ? -35.018 2.817 3.390 1.00 34.25 227 PHE A CA 1
ATOM 1803 C C . PHE A 1 227 ? -34.012 1.952 2.589 1.00 34.25 227 PHE A C 1
ATOM 1805 O O . PHE A 1 227 ? -32.804 2.130 2.729 1.00 34.25 227 PHE A O 1
ATOM 1812 N N . LYS A 1 228 ? -34.488 1.015 1.762 1.00 30.22 228 LYS A N 1
ATOM 1813 C CA . LYS A 1 228 ? -33.673 0.168 0.883 1.00 30.22 228 LYS A CA 1
ATOM 1814 C C . LYS A 1 228 ? -33.189 0.891 -0.380 1.00 30.22 228 LYS A C 1
ATOM 1816 O O . LYS A 1 228 ? -32.106 0.564 -0.856 1.00 30.22 228 LYS A O 1
ATOM 1821 N N . ASP A 1 229 ? -33.893 1.923 -0.848 1.00 29.45 229 ASP A N 1
ATOM 1822 C CA . ASP A 1 229 ? -33.510 2.631 -2.079 1.00 29.45 229 ASP A CA 1
ATOM 1823 C C . ASP A 1 229 ? -32.437 3.709 -1.843 1.00 29.45 229 ASP A C 1
ATOM 1825 O O . ASP A 1 229 ? -31.593 3.946 -2.708 1.00 29.45 229 ASP A O 1
ATOM 1829 N N . MET A 1 230 ? -32.333 4.262 -0.624 1.00 33.12 230 MET A N 1
ATOM 1830 C CA . MET A 1 230 ? -31.187 5.111 -0.248 1.00 33.12 230 MET A CA 1
ATOM 1831 C C . MET A 1 230 ? -29.868 4.327 -0.170 1.00 33.12 230 MET A C 1
ATOM 1833 O O . MET A 1 230 ? -28.801 4.891 -0.392 1.00 33.12 230 MET A O 1
ATOM 1837 N N . GLN A 1 231 ? -29.910 3.019 0.096 1.00 33.69 231 GLN A N 1
ATOM 1838 C CA . GLN A 1 231 ? -28.709 2.179 0.131 1.00 33.69 231 GLN A CA 1
ATOM 1839 C C . GLN A 1 231 ? -28.154 1.900 -1.282 1.00 33.69 231 GLN A C 1
ATOM 1841 O O . GLN A 1 231 ? -26.958 1.654 -1.443 1.00 33.69 231 GLN A O 1
ATOM 1846 N N . HIS A 1 232 ? -29.009 1.992 -2.309 1.00 34.22 232 HIS A N 1
ATOM 1847 C CA . HIS A 1 232 ? -28.649 1.788 -3.716 1.00 34.22 232 HIS A CA 1
ATOM 1848 C C . HIS A 1 232 ? -28.272 3.087 -4.450 1.00 34.22 232 HIS A C 1
ATOM 1850 O O . HIS A 1 232 ? -27.613 3.037 -5.483 1.00 34.22 232 HIS A O 1
ATOM 1856 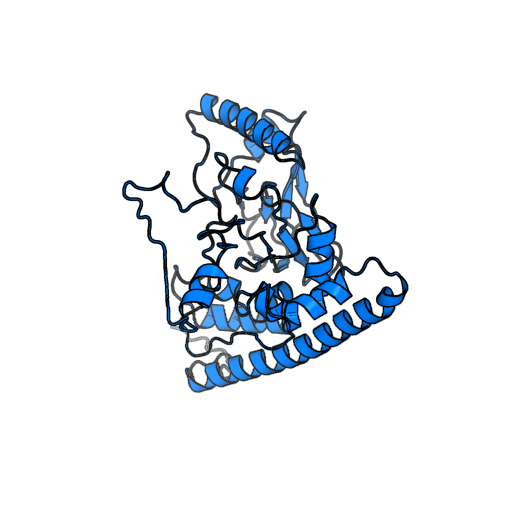N N . GLN A 1 233 ? -28.649 4.254 -3.915 1.00 31.58 233 GLN A N 1
ATOM 1857 C CA . GLN A 1 233 ? -28.242 5.556 -4.463 1.00 31.58 233 GLN A CA 1
ATOM 1858 C C . GLN A 1 233 ? -27.027 6.178 -3.752 1.00 31.58 233 GLN A C 1
ATOM 1860 O O . GLN A 1 233 ? -26.329 6.987 -4.354 1.00 31.58 233 GLN A O 1
ATOM 1865 N N . ASN A 1 234 ? -26.695 5.752 -2.526 1.00 36.19 234 ASN A N 1
ATOM 1866 C CA . ASN A 1 234 ? -25.470 6.173 -1.821 1.00 36.19 234 ASN A CA 1
ATOM 1867 C C . ASN A 1 234 ? -24.199 5.418 -2.275 1.00 36.19 234 ASN A C 1
ATOM 1869 O O . ASN A 1 234 ? -23.103 5.677 -1.790 1.00 36.19 234 ASN A O 1
ATOM 1873 N N . THR A 1 235 ? -24.331 4.502 -3.237 1.00 38.56 235 THR A N 1
ATOM 1874 C CA . THR A 1 235 ? -23.267 3.673 -3.837 1.00 38.56 235 THR A CA 1
ATOM 1875 C C . THR A 1 235 ? -22.560 4.343 -5.028 1.00 38.56 235 THR A C 1
ATOM 1877 O O . THR A 1 235 ? -21.887 3.673 -5.812 1.00 38.56 235 THR A O 1
ATOM 1880 N N . GLN A 1 236 ? -22.675 5.670 -5.172 1.00 42.94 236 GLN A N 1
ATOM 1881 C CA . GLN A 1 236 ? -22.085 6.413 -6.294 1.00 42.94 236 GLN A CA 1
ATOM 1882 C C . GLN A 1 236 ? -20.553 6.518 -6.264 1.00 42.94 236 GLN A C 1
ATOM 1884 O O . GLN A 1 236 ? -19.977 7.062 -7.195 1.00 42.94 236 GLN A O 1
ATOM 1889 N N . MET A 1 237 ? -19.873 5.955 -5.264 1.00 45.75 237 MET A N 1
ATOM 1890 C CA . MET A 1 237 ? -18.468 5.579 -5.400 1.00 45.75 237 MET A CA 1
ATOM 1891 C C . MET A 1 237 ? -18.359 4.060 -5.436 1.00 45.75 237 MET A C 1
ATOM 1893 O O . MET A 1 237 ? -18.371 3.391 -4.401 1.00 45.75 237 MET A O 1
ATOM 1897 N N . THR A 1 238 ? -18.284 3.492 -6.637 1.00 54.41 238 THR A N 1
ATOM 1898 C CA . THR A 1 238 ? -18.099 2.050 -6.789 1.00 54.41 238 THR A CA 1
ATOM 1899 C C . THR A 1 238 ? -16.608 1.759 -6.697 1.00 54.41 238 THR A C 1
ATOM 1901 O O . THR A 1 238 ? -15.815 2.140 -7.562 1.00 54.41 238 THR A O 1
ATOM 1904 N N . ALA A 1 239 ? -16.194 1.103 -5.614 1.00 58.41 239 ALA A N 1
ATOM 1905 C CA . ALA A 1 239 ? -14.828 0.620 -5.506 1.00 58.41 239 ALA A CA 1
ATOM 1906 C C . ALA A 1 239 ? -14.511 -0.311 -6.687 1.00 58.41 239 ALA A C 1
ATOM 1908 O O . ALA A 1 239 ? -15.353 -1.118 -7.087 1.00 58.41 239 ALA A O 1
ATOM 1909 N N . TYR A 1 240 ? -13.301 -0.214 -7.243 1.00 63.06 240 TYR A N 1
ATOM 1910 C CA . TYR A 1 240 ? -12.867 -1.138 -8.286 1.00 63.06 240 TYR A CA 1
ATOM 1911 C C . TYR A 1 240 ? -13.033 -2.595 -7.826 1.00 63.06 240 TYR A C 1
ATOM 1913 O O . TYR A 1 240 ? -12.631 -2.989 -6.733 1.00 63.06 240 TYR A O 1
ATOM 1921 N N . SER A 1 241 ? -13.599 -3.446 -8.680 1.00 65.00 241 SER A N 1
ATOM 1922 C CA . SER A 1 241 ? -13.738 -4.874 -8.360 1.00 65.00 241 SER A CA 1
ATOM 1923 C C . SER A 1 241 ? -12.376 -5.545 -8.111 1.00 65.00 241 SER A C 1
ATOM 1925 O O . SER A 1 241 ? -12.281 -6.536 -7.376 1.00 65.00 241 SER A O 1
ATOM 1927 N N . ILE A 1 242 ? -11.318 -4.978 -8.703 1.00 68.81 242 ILE A N 1
ATOM 1928 C CA . ILE A 1 242 ? -9.932 -5.426 -8.646 1.00 68.81 242 ILE A CA 1
ATOM 1929 C C . ILE A 1 242 ? -9.012 -4.211 -8.446 1.00 68.81 242 ILE A C 1
ATOM 1931 O O . ILE A 1 242 ? -9.046 -3.268 -9.230 1.00 68.81 242 ILE A O 1
ATOM 1935 N N . GLY A 1 243 ? -8.173 -4.244 -7.412 1.00 71.75 243 GLY A N 1
ATOM 1936 C CA . GLY A 1 243 ? -7.163 -3.225 -7.125 1.00 71.75 243 GLY A CA 1
ATOM 1937 C C . GLY A 1 243 ? -5.876 -3.386 -7.946 1.00 71.75 243 GLY A C 1
ATOM 1938 O O . GLY A 1 243 ? -5.750 -4.328 -8.732 1.00 71.75 243 GLY A O 1
ATOM 1939 N N . PRO A 1 244 ? -4.861 -2.535 -7.704 1.00 72.00 244 PRO A N 1
ATOM 1940 C CA . PRO A 1 244 ? -3.661 -2.425 -8.541 1.00 72.00 244 PRO A CA 1
ATOM 1941 C C . PRO A 1 244 ? -2.760 -3.672 -8.562 1.00 72.00 244 PRO A C 1
ATOM 1943 O O . PRO A 1 244 ? -1.775 -3.699 -9.283 1.00 72.00 244 PRO A O 1
ATOM 1946 N N . TRP A 1 245 ? -3.098 -4.712 -7.797 1.00 72.50 245 TRP A N 1
ATOM 1947 C CA . TRP A 1 245 ? -2.346 -5.965 -7.667 1.00 72.50 245 TRP A CA 1
ATOM 1948 C C . TRP A 1 245 ? -3.166 -7.193 -8.074 1.00 72.50 245 TRP A C 1
ATOM 1950 O O . TRP A 1 245 ? -2.819 -8.317 -7.723 1.00 72.50 245 TRP A O 1
ATOM 1960 N N . GLY A 1 246 ? -4.319 -7.003 -8.721 1.00 67.81 246 GLY A N 1
ATOM 1961 C CA . GLY A 1 246 ? -5.255 -8.105 -8.961 1.00 67.81 246 GLY A CA 1
ATOM 1962 C C . GLY A 1 246 ? -6.077 -8.503 -7.722 1.00 67.81 246 GLY A C 1
ATOM 1963 O O . GLY A 1 246 ? -6.913 -9.406 -7.795 1.00 67.81 246 GLY A O 1
ATOM 1964 N N . ALA A 1 247 ? -5.858 -7.838 -6.582 1.00 68.69 247 ALA A N 1
ATOM 1965 C CA . ALA A 1 247 ? -6.556 -8.090 -5.326 1.00 68.69 247 ALA A CA 1
ATOM 1966 C C . ALA A 1 247 ? -8.024 -7.662 -5.420 1.00 68.69 247 ALA A C 1
ATOM 1968 O O . ALA A 1 247 ? -8.321 -6.562 -5.879 1.00 68.69 247 ALA A O 1
ATOM 1969 N N . ARG A 1 248 ? -8.950 -8.510 -4.967 1.00 67.44 248 ARG A N 1
ATOM 1970 C CA . ARG A 1 248 ? -10.369 -8.133 -4.925 1.00 67.44 248 ARG A CA 1
ATOM 1971 C C . ARG A 1 248 ? -10.646 -7.222 -3.738 1.00 67.44 248 ARG A C 1
ATOM 1973 O O . ARG A 1 248 ? -9.976 -7.325 -2.713 1.00 67.44 248 ARG A O 1
ATOM 1980 N N . HIS A 1 249 ? -11.646 -6.366 -3.896 1.00 66.81 249 HIS A N 1
ATOM 1981 C CA . HIS A 1 249 ? -12.063 -5.422 -2.869 1.00 66.81 249 HIS A CA 1
ATOM 1982 C C . HIS A 1 249 ? -12.343 -6.124 -1.512 1.00 66.81 249 HIS A C 1
ATOM 1984 O O . HIS A 1 249 ? -12.970 -7.193 -1.516 1.00 66.81 249 HIS A O 1
ATOM 1990 N N . PRO A 1 250 ? -11.892 -5.563 -0.365 1.00 60.09 250 PRO A N 1
ATOM 1991 C CA . PRO A 1 250 ? -11.906 -6.245 0.936 1.00 60.09 250 PRO A CA 1
ATOM 1992 C C . PRO A 1 250 ? -13.276 -6.776 1.355 1.00 60.09 250 PRO A C 1
ATOM 1994 O O . PRO A 1 250 ? -13.360 -7.872 1.902 1.00 60.09 250 PRO A O 1
ATOM 1997 N N . LEU A 1 251 ? -14.358 -6.053 1.030 1.00 61.09 251 LEU A N 1
ATOM 1998 C CA . LEU A 1 251 ? -15.725 -6.485 1.354 1.00 61.09 251 LEU A CA 1
ATOM 1999 C C . LEU A 1 251 ? -16.101 -7.848 0.764 1.00 61.09 251 LEU A C 1
ATOM 2001 O O . LEU A 1 251 ? -17.036 -8.482 1.240 1.00 61.09 251 LEU A O 1
ATOM 2005 N N . HIS A 1 252 ? -15.402 -8.309 -0.272 1.00 51.91 252 HIS A N 1
ATOM 2006 C CA . HIS A 1 252 ? -15.759 -9.545 -0.959 1.00 51.91 252 HIS A CA 1
ATOM 2007 C C . HIS A 1 252 ? -14.976 -10.762 -0.474 1.00 51.91 252 HIS A C 1
ATOM 2009 O O . HIS A 1 252 ? -15.321 -11.875 -0.879 1.00 51.91 252 HIS A O 1
ATOM 2015 N N . LYS A 1 253 ? -13.901 -10.589 0.312 1.00 57.53 253 LYS A N 1
ATOM 2016 C CA . LYS A 1 253 ? -12.987 -11.688 0.650 1.00 57.53 253 LYS A CA 1
ATOM 2017 C C . LYS A 1 253 ? -12.231 -11.458 1.961 1.00 57.53 253 LYS A C 1
ATOM 2019 O O . LYS A 1 253 ? -11.231 -10.752 1.985 1.00 57.53 253 LYS A O 1
ATOM 2024 N N . PHE A 1 254 ? -12.621 -12.184 3.003 1.00 62.47 254 PHE A N 1
ATOM 2025 C CA . PHE A 1 254 ? -11.783 -12.452 4.176 1.00 62.47 254 PHE A CA 1
ATOM 2026 C C . PHE A 1 254 ? -11.397 -13.938 4.200 1.00 62.47 254 PHE A C 1
ATOM 2028 O O . PHE A 1 254 ? -12.107 -14.755 3.601 1.00 62.47 254 PHE A O 1
ATOM 2035 N N . PRO A 1 255 ? -10.279 -14.322 4.845 1.00 63.16 255 PRO A N 1
ATOM 2036 C CA . PRO A 1 255 ? -9.981 -15.729 5.090 1.00 63.16 255 PRO A CA 1
ATOM 2037 C C . PRO A 1 255 ? -11.158 -16.425 5.785 1.00 63.16 255 PRO A C 1
ATOM 2039 O O . PRO A 1 255 ? -11.689 -15.926 6.770 1.00 63.16 255 PRO A O 1
ATOM 2042 N N . THR A 1 256 ? -11.556 -17.596 5.286 1.00 63.28 256 THR A N 1
ATOM 2043 C CA . THR A 1 256 ? -12.689 -18.381 5.818 1.00 63.28 256 THR A CA 1
ATOM 2044 C C . THR A 1 256 ? -12.339 -19.169 7.081 1.00 63.28 256 THR A C 1
ATOM 2046 O O . THR A 1 256 ? -13.109 -20.023 7.516 1.00 63.28 256 THR A O 1
ATOM 2049 N N . TRP A 1 257 ? -11.149 -18.958 7.640 1.00 66.94 257 TRP A N 1
ATOM 2050 C CA . TRP A 1 257 ? -10.701 -19.676 8.822 1.00 66.94 257 TRP A CA 1
ATOM 2051 C C . TRP A 1 257 ? -11.418 -19.143 10.065 1.00 66.94 257 TRP A C 1
ATOM 2053 O O . TRP A 1 257 ? -11.438 -17.943 10.309 1.00 66.94 257 TRP A O 1
ATOM 2063 N N . SER A 1 258 ? -11.986 -20.036 10.873 1.00 64.62 258 SER A N 1
ATOM 2064 C CA . SER A 1 258 ? -12.797 -19.689 12.046 1.00 64.62 258 SER A CA 1
ATOM 2065 C C . SER A 1 258 ? -12.037 -18.984 13.172 1.00 64.62 258 SER A C 1
ATOM 2067 O O . SER A 1 258 ? -12.674 -18.338 13.996 1.00 64.62 258 SER A O 1
ATOM 2069 N N . ALA A 1 259 ? -10.704 -19.086 13.226 1.00 67.75 259 ALA A N 1
ATOM 2070 C CA . ALA A 1 259 ? -9.904 -18.312 14.179 1.00 67.75 259 ALA A CA 1
ATOM 2071 C C . ALA A 1 259 ? -9.659 -16.868 13.716 1.00 67.75 259 ALA A C 1
ATOM 2073 O O . ALA A 1 259 ? -9.152 -16.064 14.498 1.00 67.75 259 ALA A O 1
ATOM 2074 N N . TRP A 1 260 ? -9.954 -16.551 12.448 1.00 75.25 260 TRP A N 1
ATOM 2075 C CA . TRP A 1 260 ? -9.569 -15.287 11.839 1.00 75.25 260 TRP A CA 1
ATOM 2076 C C . TRP A 1 260 ? -10.240 -14.102 12.519 1.00 75.25 260 TRP A C 1
ATOM 2078 O O . TRP A 1 260 ? -11.462 -14.055 12.644 1.00 75.25 260 TRP A O 1
ATOM 2088 N N . GLN A 1 261 ? -9.429 -13.121 12.904 1.00 78.75 261 GLN A N 1
ATOM 2089 C CA . GLN A 1 261 ? -9.906 -11.905 13.544 1.00 78.75 261 GLN A CA 1
ATOM 2090 C C . GLN A 1 261 ? -9.961 -10.766 12.533 1.00 78.75 261 GLN A C 1
ATOM 2092 O O . GLN A 1 261 ? -9.006 -10.514 11.792 1.00 78.75 261 GLN A O 1
ATOM 2097 N N . SER A 1 262 ? -11.092 -10.067 12.511 1.00 79.69 262 SER A N 1
ATOM 2098 C CA . SER A 1 262 ? -11.238 -8.818 11.767 1.00 79.69 262 SER A CA 1
ATOM 2099 C C . SER A 1 262 ? -11.077 -7.658 12.734 1.00 79.69 262 SER A C 1
ATOM 2101 O O . SER A 1 262 ? -11.735 -7.607 13.766 1.00 79.69 262 SER A O 1
ATOM 2103 N N . VAL A 1 263 ? -10.195 -6.728 12.401 1.00 84.62 263 VAL A N 1
ATOM 2104 C CA . VAL A 1 263 ? -9.974 -5.515 13.178 1.00 84.62 263 VAL A CA 1
ATOM 2105 C C . VAL A 1 263 ? -11.037 -4.494 12.778 1.00 84.62 263 VAL A C 1
ATOM 2107 O O . VAL A 1 263 ? -11.163 -4.134 11.605 1.00 84.62 263 VAL A O 1
ATOM 2110 N N . HIS A 1 264 ? -11.802 -4.035 13.761 1.00 85.25 264 HIS A N 1
ATOM 2111 C CA . HIS A 1 264 ? -12.840 -3.016 13.623 1.00 85.25 264 HIS A CA 1
ATOM 2112 C C . HIS A 1 264 ? -12.853 -2.106 14.861 1.00 85.25 264 HIS A C 1
ATOM 2114 O O . HIS A 1 264 ? -12.139 -2.356 15.835 1.00 85.25 264 HIS A O 1
ATOM 2120 N N . ASP A 1 265 ? -13.645 -1.033 14.815 1.00 85.31 265 ASP A N 1
ATOM 2121 C CA . ASP A 1 265 ? -13.917 -0.122 15.937 1.00 85.31 265 ASP A CA 1
ATOM 2122 C C . ASP A 1 265 ? -12.695 0.647 16.477 1.00 85.31 265 ASP A C 1
ATOM 2124 O O . ASP A 1 265 ? -12.692 1.129 17.612 1.00 85.31 265 ASP A O 1
ATOM 2128 N N . ILE A 1 266 ? -11.656 0.850 15.658 1.00 91.31 266 ILE A N 1
ATOM 2129 C CA . ILE A 1 266 ? -10.558 1.775 16.003 1.00 91.31 266 ILE A CA 1
ATOM 2130 C C . ILE A 1 266 ? -11.094 3.212 16.040 1.00 91.31 266 ILE A C 1
ATOM 2132 O O . ILE A 1 266 ? -10.854 3.968 16.985 1.00 91.31 266 ILE A O 1
ATOM 2136 N N . ASN A 1 267 ? -11.798 3.591 14.974 1.00 93.62 267 ASN A N 1
ATOM 2137 C CA . ASN A 1 267 ? -12.652 4.766 14.851 1.00 93.62 267 ASN A CA 1
ATOM 2138 C C . ASN A 1 267 ? -13.461 4.651 13.545 1.00 93.62 267 ASN A C 1
ATOM 2140 O O . ASN A 1 267 ? -13.185 3.810 12.692 1.00 93.62 267 ASN A O 1
ATOM 2144 N N . THR A 1 268 ? -14.421 5.552 13.353 1.00 90.75 268 THR A N 1
ATOM 2145 C CA . THR A 1 268 ? -15.349 5.489 12.218 1.00 90.75 268 THR A CA 1
ATOM 2146 C C . THR A 1 268 ? -14.668 5.661 10.854 1.00 90.75 268 THR A C 1
ATOM 2148 O O . THR A 1 268 ? -15.052 4.994 9.897 1.00 90.75 268 THR A O 1
ATOM 2151 N N . LEU A 1 269 ? -13.640 6.511 10.743 1.00 93.06 269 LEU A N 1
ATOM 2152 C CA . LEU A 1 269 ? -12.874 6.676 9.504 1.00 93.06 269 LEU A CA 1
ATOM 2153 C C . LEU A 1 269 ? -11.992 5.454 9.217 1.00 93.06 269 LEU A C 1
ATOM 2155 O O . LEU A 1 269 ? -11.902 5.042 8.066 1.00 93.06 269 LEU A O 1
ATOM 2159 N N . SER A 1 270 ? -11.378 4.859 10.240 1.00 92.31 270 SER A N 1
ATOM 2160 C CA . SER A 1 270 ? -10.623 3.606 10.122 1.00 92.31 270 SER A CA 1
ATOM 2161 C C . SER A 1 270 ? -11.484 2.478 9.551 1.00 92.31 270 SER A C 1
ATOM 2163 O O . SER A 1 270 ? -11.059 1.801 8.615 1.00 92.31 270 SER A O 1
ATOM 2165 N N . ASP A 1 271 ? -12.716 2.326 10.042 1.00 86.31 271 ASP A N 1
ATOM 2166 C CA . ASP A 1 271 ? -13.663 1.342 9.508 1.00 86.31 271 ASP A CA 1
ATOM 2167 C C . ASP A 1 271 ? -14.027 1.654 8.047 1.00 86.31 271 ASP A C 1
ATOM 2169 O O . ASP A 1 271 ? -14.116 0.749 7.217 1.00 86.31 271 ASP A O 1
ATOM 2173 N N . ALA A 1 272 ? -14.194 2.939 7.707 1.00 84.56 272 ALA A N 1
ATOM 2174 C CA . ALA A 1 272 ? -14.505 3.354 6.341 1.00 84.56 272 ALA A CA 1
ATOM 2175 C C . ALA A 1 272 ? -13.359 3.049 5.362 1.00 84.56 272 ALA A C 1
ATOM 2177 O O . ALA A 1 272 ? -13.603 2.530 4.278 1.00 84.56 272 ALA A O 1
ATOM 2178 N N . ILE A 1 273 ? -12.103 3.269 5.769 1.00 87.75 273 ILE A N 1
ATOM 2179 C CA . ILE A 1 273 ? -10.911 2.911 4.978 1.00 87.75 273 ILE A CA 1
ATOM 2180 C C . ILE A 1 273 ? -10.857 1.401 4.699 1.00 87.75 273 ILE A C 1
ATOM 2182 O O . ILE A 1 273 ? -10.465 0.980 3.611 1.00 87.75 273 ILE A O 1
ATOM 2186 N N . ALA A 1 274 ? -11.263 0.574 5.666 1.00 81.88 274 ALA A N 1
ATOM 2187 C CA . ALA A 1 274 ? -11.353 -0.878 5.504 1.00 81.88 274 ALA A CA 1
ATOM 2188 C C . ALA A 1 274 ? -12.601 -1.336 4.719 1.00 81.88 274 ALA A C 1
ATOM 2190 O O . ALA A 1 274 ? -12.796 -2.537 4.525 1.00 81.88 274 ALA A O 1
ATOM 2191 N N . GLY A 1 275 ? -13.450 -0.402 4.279 1.00 76.94 275 GLY A N 1
ATOM 2192 C CA . GLY A 1 275 ? -14.701 -0.675 3.575 1.00 76.94 275 GLY A CA 1
ATOM 2193 C C . GLY A 1 275 ? -15.838 -1.165 4.475 1.00 76.94 275 GLY A C 1
ATOM 2194 O O . GLY A 1 275 ? -16.882 -1.539 3.963 1.00 76.94 275 GLY A O 1
ATOM 2195 N N . GLN A 1 276 ? -15.671 -1.169 5.799 1.00 78.00 276 GLN A N 1
ATOM 2196 C CA . GLN A 1 276 ? -16.670 -1.653 6.764 1.00 78.00 276 GLN A CA 1
ATOM 2197 C C . GLN A 1 276 ? -17.717 -0.588 7.128 1.00 78.00 276 GLN A C 1
ATOM 2199 O O . GLN A 1 276 ? -18.747 -0.903 7.723 1.00 78.00 276 GLN A O 1
ATOM 2204 N N . ARG A 1 277 ? -17.461 0.678 6.782 1.00 79.94 277 ARG A N 1
ATOM 2205 C CA . ARG A 1 277 ? -18.353 1.813 7.032 1.00 79.94 277 ARG A CA 1
ATOM 2206 C C . ARG A 1 277 ? -18.431 2.716 5.806 1.00 79.94 277 ARG A C 1
ATOM 2208 O O . ARG A 1 277 ? -17.485 2.809 5.032 1.00 79.94 277 ARG A O 1
ATOM 2215 N N . ASP A 1 278 ? -19.553 3.408 5.655 1.00 77.31 278 ASP A N 1
ATOM 2216 C CA . ASP A 1 278 ? -19.740 4.397 4.597 1.00 77.31 278 ASP A CA 1
ATOM 2217 C C . ASP A 1 278 ? -18.854 5.638 4.822 1.00 77.31 278 ASP A C 1
ATOM 2219 O O . ASP A 1 278 ? -18.814 6.211 5.915 1.00 77.31 278 ASP A O 1
ATOM 2223 N N . HIS A 1 279 ? -18.169 6.087 3.769 1.00 81.44 279 HIS A N 1
ATOM 2224 C CA . HIS A 1 279 ? -17.385 7.319 3.762 1.00 81.44 279 HIS A CA 1
ATOM 2225 C C . HIS A 1 279 ? -18.220 8.597 3.930 1.00 81.44 279 HIS A C 1
ATOM 2227 O O . HIS A 1 279 ? -17.640 9.626 4.300 1.00 81.44 279 HIS A O 1
ATOM 2233 N N . HIS A 1 280 ? -19.527 8.529 3.665 1.00 80.00 280 HIS A N 1
ATOM 2234 C CA . HIS A 1 280 ? -20.504 9.612 3.791 1.00 80.00 2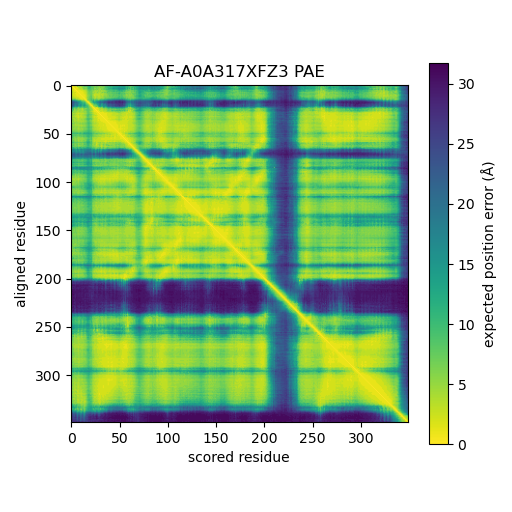80 HIS A CA 1
ATOM 2235 C C . HIS A 1 280 ? -21.271 9.593 5.118 1.00 80.00 280 HIS A C 1
ATOM 2237 O O . HIS A 1 280 ? -22.082 10.485 5.369 1.00 80.00 280 HIS A O 1
ATOM 2243 N N . ALA A 1 281 ? -21.010 8.622 6.000 1.00 79.56 281 ALA A N 1
ATOM 2244 C CA . ALA A 1 281 ? -21.573 8.640 7.344 1.00 79.56 281 ALA A CA 1
ATOM 2245 C C . ALA A 1 281 ? -21.158 9.926 8.083 1.00 79.56 281 ALA A C 1
ATOM 2247 O O . ALA A 1 281 ? -20.002 10.358 8.001 1.00 79.56 281 ALA A O 1
ATOM 2248 N N . LEU A 1 282 ? -22.092 10.528 8.828 1.00 83.19 282 LEU A N 1
ATOM 2249 C CA . LEU A 1 282 ? -21.887 11.812 9.506 1.00 83.19 282 LEU A CA 1
ATOM 2250 C C . LEU A 1 282 ? -20.636 11.792 10.394 1.00 83.19 282 LEU A C 1
ATOM 2252 O O . LEU A 1 282 ? -19.833 12.721 10.369 1.00 83.19 282 LEU A O 1
ATOM 2256 N N . GLU A 1 283 ? -20.423 10.709 11.136 1.00 89.81 283 GLU A N 1
ATOM 2257 C CA . GLU A 1 283 ? -19.271 10.542 12.017 1.00 89.81 283 GLU A CA 1
ATOM 2258 C C . GLU A 1 283 ? -17.955 10.474 11.236 1.00 89.81 283 GLU A C 1
ATOM 2260 O O . GLU A 1 283 ? -16.927 10.939 11.723 1.00 89.81 283 GLU A O 1
ATOM 2265 N N . VAL A 1 284 ? -17.968 9.908 10.026 1.00 85.38 284 VAL A N 1
ATOM 2266 C CA . VAL A 1 284 ? -16.790 9.850 9.149 1.00 85.38 284 VAL A CA 1
ATOM 2267 C C . VAL A 1 284 ? -16.489 11.231 8.578 1.00 85.38 284 VAL A C 1
ATOM 2269 O O . VAL A 1 284 ? -15.335 11.663 8.599 1.00 85.38 284 VAL A O 1
ATOM 2272 N N . ILE A 1 285 ? -17.519 11.956 8.135 1.00 85.88 285 ILE A N 1
ATOM 2273 C CA . ILE A 1 285 ? -17.402 13.339 7.655 1.00 85.88 285 ILE A CA 1
ATOM 2274 C C . ILE A 1 285 ? -16.836 14.243 8.756 1.00 85.88 285 ILE A C 1
ATOM 2276 O O . ILE A 1 285 ? -15.918 15.017 8.497 1.00 85.88 285 ILE A O 1
ATOM 2280 N N . ILE A 1 286 ? -17.315 14.113 9.997 1.00 89.12 286 ILE A N 1
ATOM 2281 C CA . ILE A 1 286 ? -16.804 14.883 11.141 1.00 89.12 286 ILE A CA 1
ATOM 2282 C C . ILE A 1 286 ? -15.302 14.641 11.341 1.00 89.12 286 ILE A C 1
ATOM 2284 O O . ILE A 1 286 ? -14.538 15.600 11.463 1.00 89.12 286 ILE A O 1
ATOM 2288 N N . ILE A 1 287 ? -14.855 13.379 11.336 1.00 94.00 287 ILE A N 1
ATOM 2289 C CA . ILE A 1 287 ? -13.429 13.050 11.479 1.00 94.00 287 ILE A CA 1
ATOM 2290 C C . ILE A 1 287 ? -12.616 13.624 10.310 1.00 94.00 287 ILE A C 1
ATOM 2292 O O . ILE A 1 287 ? -11.572 14.237 10.542 1.00 94.00 287 ILE A O 1
ATOM 2296 N N . LYS A 1 288 ? -13.091 13.483 9.065 1.00 91.56 288 LYS A N 1
ATOM 2297 C CA . LYS A 1 288 ? -12.428 14.048 7.876 1.00 91.56 288 LYS A CA 1
ATOM 2298 C C . LYS A 1 288 ? -12.318 15.569 7.952 1.00 91.56 288 LYS A C 1
ATOM 2300 O O . LYS A 1 288 ? -11.253 16.098 7.656 1.00 91.56 288 LYS A O 1
ATOM 2305 N N . ASN A 1 289 ? -13.362 16.260 8.404 1.00 90.12 289 ASN A N 1
ATOM 2306 C CA . ASN A 1 289 ? -13.348 17.713 8.565 1.00 90.12 289 ASN A CA 1
ATOM 2307 C C . ASN A 1 289 ? -12.287 18.161 9.575 1.00 90.12 289 ASN A C 1
ATOM 2309 O O . ASN A 1 289 ? -11.598 19.144 9.332 1.00 90.12 289 ASN A O 1
ATOM 2313 N N . ILE A 1 290 ? -12.093 17.421 10.671 1.00 91.44 290 ILE A N 1
ATOM 2314 C CA . ILE A 1 290 ? -11.005 17.696 11.623 1.00 91.44 290 ILE A CA 1
ATOM 2315 C C . ILE A 1 290 ? -9.641 17.439 10.966 1.00 91.44 290 ILE A C 1
ATOM 2317 O O . ILE A 1 290 ? -8.737 18.273 11.057 1.00 91.44 290 ILE A O 1
ATOM 2321 N N . LEU A 1 291 ? -9.481 16.296 10.289 1.00 92.00 291 LEU A N 1
ATOM 2322 C CA . LEU A 1 291 ? -8.215 15.920 9.656 1.00 92.00 291 LEU A CA 1
ATOM 2323 C C . LEU A 1 291 ? -7.807 16.893 8.550 1.00 92.00 291 LEU A C 1
ATOM 2325 O O . LEU A 1 291 ? -6.661 17.31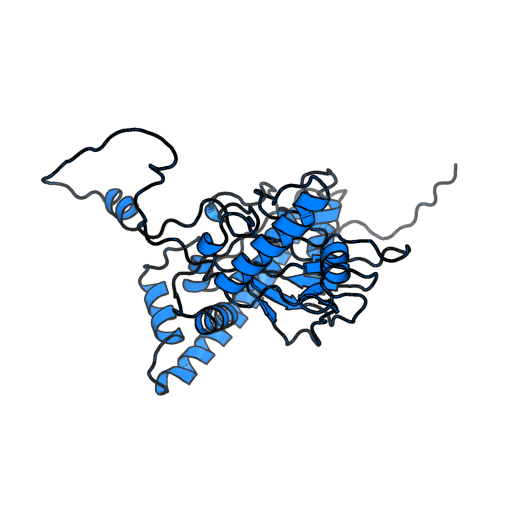7 8.536 1.00 92.00 291 LEU A O 1
ATOM 2329 N N . PHE A 1 292 ? -8.715 17.303 7.671 1.00 90.75 292 PHE A N 1
ATOM 2330 C CA . PHE A 1 292 ? -8.399 18.122 6.495 1.00 90.75 292 PHE A CA 1
ATOM 2331 C C . PHE A 1 292 ? -8.817 19.589 6.629 1.00 90.75 292 PHE A C 1
ATOM 2333 O O . PHE A 1 292 ? -8.792 20.330 5.652 1.00 90.75 292 PHE A O 1
ATOM 2340 N N . SER A 1 293 ? -9.166 20.033 7.840 1.00 88.06 293 SER A N 1
ATOM 2341 C CA . SER A 1 293 ? -9.432 21.444 8.124 1.00 88.06 293 SER A CA 1
ATOM 2342 C C . SER A 1 293 ? -8.273 22.332 7.662 1.00 88.06 293 SER A C 1
ATOM 2344 O O . SER A 1 293 ? -7.115 22.098 8.020 1.00 88.06 293 SER A O 1
ATOM 2346 N N . THR A 1 294 ? -8.602 23.400 6.939 1.00 84.81 294 THR A N 1
ATOM 2347 C CA . THR A 1 294 ? -7.661 24.467 6.575 1.00 84.81 294 THR A CA 1
ATOM 2348 C C . THR A 1 294 ? -7.422 25.451 7.723 1.00 84.81 294 THR A C 1
ATOM 2350 O O . THR A 1 294 ? -6.444 26.193 7.691 1.00 84.81 294 THR A O 1
ATOM 2353 N N . ASP A 1 295 ? -8.274 25.441 8.755 1.00 86.94 295 ASP A N 1
ATOM 2354 C CA . ASP A 1 295 ? -8.098 26.259 9.954 1.00 86.94 295 ASP A CA 1
ATOM 2355 C C . ASP A 1 295 ? -6.880 25.774 10.772 1.00 86.94 295 ASP A C 1
ATOM 2357 O O . ASP A 1 295 ? -6.888 24.636 11.262 1.00 86.94 295 ASP A O 1
ATOM 2361 N N . PRO A 1 296 ? -5.839 26.612 10.952 1.00 80.25 296 PRO A N 1
ATOM 2362 C CA . PRO A 1 296 ? -4.644 26.256 11.711 1.00 80.25 296 PRO A CA 1
ATOM 2363 C C . PRO A 1 296 ? -4.919 26.018 13.203 1.00 80.25 296 PRO A C 1
ATOM 2365 O O . PRO A 1 296 ? -4.154 25.304 13.850 1.00 80.25 296 PRO A O 1
ATOM 2368 N N . THR A 1 297 ? -6.016 26.542 13.758 1.00 81.56 297 THR A N 1
ATOM 2369 C CA . THR A 1 297 ? -6.406 26.291 15.157 1.00 81.56 297 THR A CA 1
ATOM 2370 C C . THR A 1 297 ? -6.845 24.840 15.393 1.00 81.56 297 THR A C 1
ATOM 2372 O O . THR A 1 297 ? -6.753 24.335 16.513 1.00 81.56 297 THR A O 1
ATOM 2375 N N . ASN A 1 298 ? -7.213 24.117 14.327 1.00 86.75 298 ASN A N 1
ATOM 2376 C CA . ASN A 1 298 ? -7.560 22.696 14.379 1.00 86.75 298 ASN A CA 1
ATOM 2377 C C . ASN A 1 298 ? -6.338 21.760 14.320 1.00 86.75 298 ASN A C 1
ATOM 2379 O O . ASN A 1 298 ? -6.506 20.543 14.427 1.00 86.75 298 ASN A O 1
ATOM 2383 N N . ALA A 1 299 ? -5.110 22.284 14.202 1.00 87.44 299 ALA A N 1
ATOM 2384 C CA . ALA A 1 299 ? -3.893 21.466 14.170 1.00 87.44 299 ALA A CA 1
ATOM 2385 C C . ALA A 1 299 ? -3.742 20.594 15.432 1.00 87.44 299 ALA A C 1
ATOM 2387 O O . ALA A 1 299 ? -3.457 19.397 15.339 1.00 87.44 299 ALA A O 1
ATOM 2388 N N . ASP A 1 300 ? -4.019 21.159 16.608 1.00 90.81 300 ASP A N 1
ATOM 2389 C CA . ASP A 1 300 ? -3.983 20.419 17.874 1.00 90.81 300 ASP A CA 1
ATOM 2390 C C . ASP A 1 300 ? -5.061 19.333 17.937 1.00 90.81 300 ASP A C 1
ATOM 2392 O O . ASP A 1 300 ? -4.828 18.244 18.469 1.00 90.81 300 ASP A O 1
ATOM 2396 N N . LEU A 1 301 ? -6.251 19.610 17.396 1.00 91.69 301 LEU A N 1
ATOM 2397 C CA . LEU A 1 301 ? -7.352 18.648 17.353 1.00 91.69 301 LEU A CA 1
ATOM 2398 C C . LEU A 1 301 ? -7.036 17.481 16.413 1.00 91.69 301 LEU A C 1
ATOM 2400 O O . LEU A 1 301 ? -7.269 16.331 16.787 1.00 91.69 301 LEU A O 1
ATOM 2404 N N . ARG A 1 302 ? -6.425 17.754 15.254 1.00 93.25 302 ARG A N 1
ATOM 2405 C CA . ARG A 1 302 ? -5.927 16.737 14.315 1.00 93.25 302 ARG A CA 1
ATOM 2406 C C . ARG A 1 302 ? -4.946 15.785 14.994 1.00 93.25 302 ARG A C 1
ATOM 2408 O O . ARG A 1 302 ? -5.139 14.572 14.954 1.00 93.25 302 ARG A O 1
ATOM 2415 N N . TRP A 1 303 ? -3.929 16.313 15.674 1.00 92.38 303 TRP A N 1
ATOM 2416 C CA . TRP A 1 303 ? -2.941 15.470 16.355 1.00 92.38 303 TRP A CA 1
ATOM 2417 C C . TRP A 1 303 ? -3.520 14.719 17.554 1.00 92.38 303 TRP A C 1
ATOM 2419 O O . TRP A 1 303 ? -3.179 13.556 17.772 1.00 92.38 303 TRP A O 1
ATOM 2429 N N . LYS A 1 304 ? -4.434 15.329 18.319 1.00 94.50 304 LYS A N 1
ATOM 2430 C CA . LYS A 1 304 ? -5.158 14.633 19.397 1.00 94.50 304 LYS A CA 1
ATOM 2431 C C . LYS A 1 304 ? -5.977 13.460 18.861 1.00 94.50 304 LYS A C 1
ATOM 2433 O O . LYS A 1 304 ? -5.958 12.389 19.468 1.00 94.50 304 LYS A O 1
ATOM 2438 N N . LEU A 1 305 ? -6.658 13.645 17.732 1.00 95.00 305 LEU A N 1
ATOM 2439 C CA . LEU A 1 305 ? -7.429 12.605 17.055 1.00 95.00 305 LEU A CA 1
ATOM 2440 C C . LEU A 1 305 ? -6.526 11.453 16.584 1.00 95.00 305 LEU A C 1
ATOM 2442 O O . LEU A 1 305 ? -6.802 10.304 16.929 1.00 95.00 305 LEU A O 1
ATOM 2446 N N . ILE A 1 306 ? -5.422 11.755 15.887 1.00 94.69 306 ILE A N 1
ATOM 2447 C CA . ILE A 1 306 ? -4.428 10.759 15.437 1.00 94.69 306 ILE A CA 1
ATOM 2448 C C . ILE A 1 306 ? -3.897 9.952 16.626 1.00 94.69 306 ILE A C 1
ATOM 2450 O O . ILE A 1 306 ? -4.003 8.727 16.647 1.00 94.69 306 ILE A O 1
ATOM 2454 N N . ASN A 1 307 ? -3.432 10.630 17.677 1.00 94.94 307 ASN A N 1
ATOM 2455 C CA . ASN A 1 307 ? -2.889 9.969 18.863 1.00 94.94 307 ASN A CA 1
ATOM 2456 C C . ASN A 1 307 ? -3.931 9.112 19.599 1.00 94.94 307 ASN A C 1
ATOM 2458 O O . ASN A 1 307 ? -3.602 8.049 20.129 1.00 94.94 307 ASN A O 1
ATOM 2462 N N . ARG A 1 308 ? -5.195 9.554 19.654 1.00 94.88 308 ARG A N 1
ATOM 2463 C CA . ARG A 1 308 ? -6.285 8.759 20.235 1.00 94.88 308 ARG A CA 1
ATOM 2464 C C . ARG A 1 308 ? -6.545 7.502 19.408 1.00 94.88 308 ARG A C 1
ATOM 2466 O O . ARG A 1 308 ? -6.689 6.433 19.994 1.00 94.88 308 ARG A O 1
ATOM 2473 N N . SER A 1 309 ? -6.556 7.624 18.082 1.00 94.75 309 SER A N 1
ATOM 2474 C CA . SER A 1 309 ? -6.706 6.483 17.179 1.00 94.75 309 SER A CA 1
ATOM 2475 C C . SER A 1 309 ? -5.561 5.486 17.325 1.00 94.75 309 SER A C 1
ATOM 2477 O O . SER A 1 309 ? -5.810 4.289 17.351 1.00 94.75 309 SER A O 1
ATOM 2479 N N . HIS A 1 310 ? -4.315 5.946 17.468 1.00 92.88 310 HIS A N 1
ATOM 2480 C CA . HIS A 1 310 ? -3.166 5.058 17.679 1.00 92.88 310 HIS A CA 1
ATOM 2481 C C . HIS A 1 310 ? -3.259 4.284 18.993 1.00 92.88 310 HIS A C 1
ATOM 2483 O O . HIS A 1 310 ? -2.970 3.090 19.025 1.00 92.88 310 HIS A O 1
ATOM 2489 N N . LYS A 1 311 ? -3.714 4.935 20.071 1.00 93.56 311 LYS A N 1
ATOM 2490 C CA . LYS A 1 311 ? -3.973 4.255 21.349 1.00 93.56 311 LYS A CA 1
ATOM 2491 C C . LYS A 1 311 ? -5.080 3.209 21.217 1.00 93.56 311 LYS A C 1
ATOM 2493 O O . LYS A 1 311 ? -4.898 2.094 21.687 1.00 93.56 311 LYS A O 1
ATOM 2498 N N . ALA A 1 312 ? -6.189 3.549 20.555 1.00 93.38 312 ALA A N 1
ATOM 2499 C CA . ALA A 1 312 ? -7.282 2.608 20.309 1.00 93.38 312 ALA A CA 1
ATOM 2500 C C . ALA A 1 312 ? -6.814 1.409 19.469 1.00 93.38 312 ALA A C 1
ATOM 2502 O O . ALA A 1 312 ? -7.023 0.268 19.865 1.00 93.38 312 ALA A O 1
ATOM 2503 N N . ALA A 1 313 ? -6.090 1.661 18.376 1.00 91.69 313 ALA A N 1
ATOM 2504 C CA . ALA A 1 313 ? -5.525 0.625 17.518 1.00 91.69 313 ALA A CA 1
ATOM 2505 C C . ALA A 1 313 ? -4.596 -0.325 18.288 1.00 91.69 313 ALA A C 1
ATOM 2507 O O . ALA A 1 313 ? -4.661 -1.535 18.099 1.00 91.69 313 ALA A O 1
ATOM 2508 N N . ALA A 1 314 ? -3.759 0.196 19.191 1.00 89.12 314 ALA A N 1
ATOM 2509 C CA . ALA A 1 314 ? -2.886 -0.637 20.012 1.00 89.12 314 ALA A CA 1
ATOM 2510 C C . ALA A 1 314 ? -3.669 -1.586 20.936 1.00 89.12 314 ALA A C 1
ATOM 2512 O O . ALA A 1 314 ? -3.275 -2.742 21.083 1.00 89.12 314 ALA A O 1
ATOM 2513 N N . GLU A 1 315 ? -4.766 -1.126 21.542 1.00 90.31 315 GLU A N 1
ATOM 2514 C CA . GLU A 1 315 ? -5.612 -1.974 22.392 1.00 90.31 315 GLU A CA 1
ATOM 2515 C C . GLU A 1 315 ? -6.407 -2.997 21.570 1.00 90.31 315 GLU A C 1
ATOM 2517 O O . GLU A 1 315 ? -6.396 -4.181 21.905 1.00 90.31 315 GLU A O 1
ATOM 2522 N N . VAL A 1 316 ? -7.000 -2.584 20.443 1.00 90.25 316 VAL A N 1
ATOM 2523 C CA . VAL A 1 316 ? -7.697 -3.503 19.526 1.00 90.25 316 VAL A CA 1
ATOM 2524 C C . VAL A 1 316 ? -6.742 -4.578 19.002 1.00 90.25 316 VAL A C 1
ATOM 2526 O O . VAL A 1 316 ? -7.083 -5.756 19.017 1.00 90.25 316 VAL A O 1
ATOM 2529 N N . ALA A 1 317 ? -5.519 -4.210 18.606 1.00 87.25 317 ALA A N 1
ATOM 2530 C CA . ALA A 1 317 ? -4.518 -5.165 18.139 1.00 87.25 317 ALA A CA 1
ATOM 2531 C C . ALA A 1 317 ? -4.160 -6.201 19.214 1.00 87.25 317 ALA A C 1
ATOM 2533 O O . ALA A 1 317 ? -4.058 -7.388 18.913 1.00 87.25 317 ALA A O 1
ATOM 2534 N N . LYS A 1 318 ? -3.974 -5.770 20.471 1.00 86.00 318 LYS A N 1
ATOM 2535 C CA . LYS A 1 318 ? -3.684 -6.684 21.587 1.00 86.00 318 LYS A CA 1
ATOM 2536 C C . LYS A 1 318 ? -4.812 -7.691 21.789 1.00 86.00 318 LYS A C 1
ATOM 2538 O O . LYS A 1 318 ? -4.520 -8.878 21.908 1.00 86.00 318 LYS A O 1
ATOM 2543 N N . HIS A 1 319 ? -6.063 -7.226 21.818 1.00 87.44 319 HIS A N 1
ATOM 2544 C CA . HIS A 1 319 ? -7.226 -8.101 21.974 1.00 87.44 319 HIS A CA 1
ATOM 2545 C C . HIS A 1 319 ? -7.354 -9.067 20.795 1.00 87.44 319 HIS A C 1
ATOM 2547 O O . HIS A 1 319 ? -7.359 -10.271 21.011 1.00 87.44 319 HIS A O 1
ATOM 2553 N N . ALA A 1 320 ? -7.305 -8.565 19.558 1.00 87.50 320 ALA A N 1
ATOM 2554 C CA . ALA A 1 320 ? -7.405 -9.399 18.364 1.00 87.50 320 ALA A CA 1
ATOM 2555 C C . ALA A 1 320 ? -6.324 -10.491 18.326 1.00 87.50 320 ALA A C 1
ATOM 2557 O O . ALA A 1 320 ? -6.606 -11.635 17.988 1.00 87.50 320 ALA A O 1
ATOM 2558 N N . ILE A 1 321 ? -5.081 -10.180 18.707 1.00 83.38 321 ILE A N 1
ATOM 2559 C CA . ILE A 1 321 ? -4.013 -11.190 18.738 1.00 83.38 321 ILE A CA 1
ATOM 2560 C C . ILE A 1 321 ? -4.256 -12.213 19.847 1.00 83.38 321 ILE A C 1
ATOM 2562 O O . ILE A 1 321 ? -4.008 -13.401 19.650 1.00 83.38 321 ILE A O 1
ATOM 2566 N N . HIS A 1 322 ? -4.725 -11.769 21.012 1.00 84.44 322 HIS A N 1
ATOM 2567 C CA . HIS A 1 322 ? -5.057 -12.674 22.103 1.00 84.44 322 HIS A CA 1
ATOM 2568 C C . HIS A 1 322 ? -6.170 -13.647 21.701 1.00 84.44 322 HIS A C 1
ATOM 2570 O O . HIS A 1 322 ? -5.999 -14.856 21.853 1.00 84.44 322 HIS A O 1
ATOM 2576 N N . ASP A 1 323 ? -7.247 -13.131 21.114 1.00 85.00 323 ASP A N 1
ATOM 2577 C CA . ASP A 1 323 ? -8.391 -13.914 20.652 1.00 85.00 323 ASP A CA 1
ATOM 2578 C C . ASP A 1 323 ? -7.987 -14.875 19.532 1.00 85.00 323 ASP A C 1
ATOM 2580 O O . ASP A 1 323 ? -8.382 -16.039 19.538 1.00 85.00 323 ASP A O 1
ATOM 2584 N N . PHE A 1 324 ? -7.123 -14.430 18.616 1.00 81.44 324 PHE A N 1
ATOM 2585 C CA . PHE A 1 324 ? -6.550 -15.275 17.572 1.00 81.44 324 PHE A CA 1
ATOM 2586 C C . PHE A 1 324 ? -5.774 -16.466 18.154 1.00 81.44 324 PHE A C 1
ATOM 2588 O O . PHE A 1 324 ? -5.980 -17.602 17.729 1.00 81.44 324 PHE A O 1
ATOM 2595 N N . ILE A 1 325 ? -4.925 -16.232 19.162 1.00 80.25 325 ILE A N 1
ATOM 2596 C CA . ILE A 1 325 ? -4.163 -17.292 19.844 1.00 80.25 325 ILE A CA 1
ATOM 2597 C C . ILE A 1 325 ? -5.097 -18.237 20.612 1.00 80.25 325 ILE A C 1
ATOM 2599 O O . ILE A 1 325 ? -4.915 -19.451 20.564 1.00 80.25 325 ILE A O 1
ATOM 2603 N N . GLN A 1 326 ? -6.100 -17.710 21.320 1.00 83.00 326 GLN A N 1
ATOM 2604 C CA . GLN A 1 326 ? -7.061 -18.539 22.052 1.00 83.00 326 GLN A CA 1
ATOM 2605 C C . GLN A 1 326 ? -7.905 -19.405 21.112 1.00 83.00 326 GLN A C 1
ATOM 2607 O O . GLN A 1 326 ? -8.086 -20.596 21.367 1.00 83.00 326 GLN A O 1
ATOM 2612 N N . ALA A 1 327 ? -8.406 -18.823 20.021 1.00 80.50 327 ALA A N 1
ATOM 2613 C CA . ALA A 1 327 ? -9.186 -19.534 19.019 1.00 80.50 327 ALA A CA 1
ATOM 2614 C C . ALA A 1 327 ? -8.346 -20.612 18.324 1.00 80.50 327 ALA A C 1
ATOM 2616 O O . ALA A 1 327 ? -8.824 -21.727 18.123 1.00 80.50 327 ALA A O 1
ATOM 2617 N N . GLU A 1 328 ? -7.082 -20.315 18.013 1.00 79.06 328 GLU A N 1
ATOM 2618 C CA . GLU A 1 328 ? -6.131 -21.296 17.489 1.00 79.06 328 GLU A CA 1
ATOM 2619 C C . GLU A 1 328 ? -5.939 -22.472 18.453 1.00 79.06 328 GLU A C 1
ATOM 2621 O O . GLU A 1 328 ? -6.102 -23.624 18.046 1.00 79.06 328 GLU A O 1
ATOM 2626 N N . ALA A 1 329 ? -5.691 -22.197 19.735 1.00 80.81 329 ALA A N 1
ATOM 2627 C CA . ALA A 1 329 ? -5.510 -23.232 20.746 1.00 80.81 329 ALA A CA 1
ATOM 2628 C C . ALA A 1 329 ? -6.776 -24.083 20.954 1.00 80.81 329 ALA A C 1
ATOM 2630 O O . ALA A 1 329 ? -6.680 -25.292 21.155 1.00 80.81 329 ALA A O 1
ATOM 2631 N N . ALA A 1 330 ? -7.961 -23.472 20.881 1.00 78.50 330 ALA A N 1
ATOM 2632 C CA . ALA A 1 330 ? -9.236 -24.173 21.014 1.00 78.50 330 ALA A CA 1
ATOM 2633 C C . ALA A 1 330 ? -9.558 -25.061 19.801 1.00 78.50 330 ALA A C 1
ATOM 2635 O O . ALA A 1 330 ? -10.129 -26.139 19.962 1.00 78.50 330 ALA A O 1
ATOM 2636 N N . LEU A 1 331 ? -9.199 -24.621 18.592 1.00 71.69 331 LEU A N 1
ATOM 2637 C CA . LEU A 1 331 ? -9.438 -25.368 17.353 1.00 71.69 331 LEU A CA 1
ATOM 2638 C C . LEU A 1 331 ? -8.410 -26.484 17.134 1.00 71.69 331 LEU A C 1
ATOM 2640 O O . LEU A 1 331 ? -8.739 -27.500 16.522 1.00 71.69 331 LEU A O 1
ATOM 2644 N N . PHE A 1 332 ? -7.189 -26.317 17.648 1.00 71.31 332 PHE A N 1
ATOM 2645 C CA . PHE A 1 332 ? -6.087 -27.262 17.471 1.00 71.31 332 PHE A CA 1
ATOM 2646 C C . PHE A 1 332 ? -5.421 -27.642 18.805 1.00 71.31 332 PHE A C 1
ATOM 2648 O O . PHE A 1 332 ? -4.215 -27.470 18.948 1.00 71.31 332 PHE A O 1
ATOM 2655 N N . PRO A 1 333 ? -6.140 -28.205 19.790 1.00 66.56 333 PRO A N 1
ATOM 2656 C CA . PRO A 1 333 ? -5.613 -28.406 21.145 1.00 66.56 333 PRO A CA 1
ATOM 2657 C C . PRO A 1 333 ? -4.341 -29.272 21.212 1.00 66.56 333 PRO A C 1
ATOM 2659 O O . PRO A 1 333 ? -3.478 -29.020 22.049 1.00 66.56 333 PRO A O 1
ATOM 2662 N N . GLU A 1 334 ? -4.182 -30.245 20.309 1.00 69.56 334 GLU A N 1
ATOM 2663 C CA . GLU A 1 334 ? -3.016 -31.148 20.258 1.00 69.56 334 GLU A CA 1
ATOM 2664 C C . GLU A 1 334 ? -1.892 -30.669 19.321 1.00 69.56 334 GLU A C 1
ATOM 2666 O O . GLU A 1 334 ? -0.761 -31.137 19.429 1.00 69.56 334 GLU A O 1
ATOM 2671 N N . ASN A 1 335 ? -2.189 -29.725 18.422 1.00 64.00 335 ASN A N 1
ATOM 2672 C CA . ASN A 1 335 ? -1.264 -29.191 17.413 1.00 64.00 335 ASN A CA 1
ATOM 2673 C C . ASN A 1 335 ? -1.119 -27.669 17.517 1.00 64.00 335 ASN A C 1
ATOM 2675 O O . ASN A 1 335 ? -0.713 -27.021 16.550 1.00 64.00 335 ASN A O 1
ATOM 2679 N N . SER A 1 336 ? -1.481 -27.097 18.664 1.00 65.56 336 SER A N 1
ATOM 2680 C CA . SER A 1 336 ? -1.464 -25.657 18.842 1.00 65.56 336 SER A CA 1
ATOM 2681 C C . SER A 1 336 ? -0.031 -25.162 18.823 1.00 65.56 336 SER A C 1
ATOM 2683 O O . SER A 1 336 ? 0.875 -25.756 19.418 1.00 65.56 336 SER A O 1
ATOM 2685 N N . PHE A 1 337 ? 0.178 -24.033 18.164 1.00 62.41 337 PHE A N 1
ATOM 2686 C CA . PHE A 1 337 ? 1.480 -23.390 18.103 1.00 62.41 337 PHE A CA 1
ATOM 2687 C C . PHE A 1 337 ? 1.987 -23.016 19.509 1.00 62.41 337 PHE A C 1
ATOM 2689 O O . PHE A 1 337 ? 3.186 -23.040 19.790 1.00 62.41 337 PHE A O 1
ATOM 2696 N N . SER A 1 338 ? 1.062 -22.696 20.417 1.00 58.56 338 SER A N 1
ATOM 2697 C CA . SER A 1 338 ? 1.341 -22.392 21.824 1.00 58.56 338 SER A CA 1
ATOM 2698 C C . SER A 1 338 ? 1.554 -23.637 22.705 1.00 58.56 338 SER A C 1
ATOM 2700 O O . SER A 1 338 ? 2.209 -23.532 23.742 1.00 58.56 338 SER A O 1
ATOM 2702 N N . GLY A 1 339 ? 1.055 -24.812 22.295 1.00 46.19 339 GLY A N 1
ATOM 2703 C CA . GLY A 1 339 ? 1.180 -26.090 23.009 1.00 46.19 339 GLY A CA 1
ATOM 2704 C C . GLY A 1 339 ? 2.377 -26.951 22.591 1.00 46.19 339 GLY A C 1
ATOM 2705 O O . GLY A 1 339 ? 2.739 -27.890 23.307 1.00 46.19 339 GLY A O 1
ATOM 2706 N N . SER A 1 340 ? 3.047 -26.631 21.479 1.00 43.19 340 SER A N 1
ATOM 2707 C CA . SER A 1 340 ? 4.276 -27.313 21.062 1.00 43.19 340 SER A CA 1
ATOM 2708 C C . SER A 1 340 ? 5.468 -26.933 21.954 1.00 43.19 340 SER A C 1
ATOM 2710 O O . SER A 1 340 ? 6.251 -26.035 21.646 1.00 43.19 340 SER A O 1
ATOM 2712 N N . SER A 1 341 ? 5.621 -27.640 23.078 1.00 32.41 341 SER A N 1
ATOM 2713 C CA . SER A 1 341 ? 6.878 -27.684 23.838 1.00 32.41 341 SER A CA 1
ATOM 2714 C C . SER A 1 341 ? 8.055 -28.046 22.916 1.00 32.41 341 SER A C 1
ATOM 2716 O O . SER A 1 341 ? 7.926 -28.965 22.100 1.00 32.41 341 SER A O 1
ATOM 2718 N N . PRO A 1 342 ? 9.235 -27.414 23.062 1.00 37.34 342 PRO A N 1
ATOM 2719 C CA . PRO A 1 342 ? 10.428 -27.846 22.360 1.00 37.34 342 PRO A CA 1
ATOM 2720 C C . PRO A 1 342 ? 10.940 -29.114 23.045 1.00 37.34 342 PRO A C 1
ATOM 2722 O O . PRO A 1 342 ? 11.662 -29.046 24.038 1.00 37.34 342 PRO A O 1
ATOM 2725 N N . HIS A 1 343 ? 10.590 -30.288 22.523 1.00 30.20 343 HIS A N 1
ATOM 2726 C CA . HIS A 1 343 ? 11.356 -31.490 22.826 1.00 30.20 343 HIS A CA 1
ATOM 2727 C C . HIS A 1 343 ? 11.820 -32.209 21.558 1.00 30.20 343 HIS A C 1
ATOM 2729 O O . HIS A 1 343 ? 11.018 -32.477 20.662 1.00 30.20 343 HIS A O 1
ATOM 2735 N N . PRO A 1 344 ? 13.127 -32.524 21.475 1.00 40.72 344 PRO A N 1
ATOM 2736 C CA . PRO A 1 344 ? 13.722 -33.143 20.314 1.00 40.72 344 PRO A CA 1
ATOM 2737 C C . PRO A 1 344 ? 13.341 -34.620 20.318 1.00 40.72 344 PRO A C 1
ATOM 2739 O O . PRO A 1 344 ? 13.573 -35.337 21.291 1.00 40.72 344 PRO A O 1
ATOM 2742 N N . ARG A 1 345 ? 12.811 -35.114 19.205 1.00 30.08 345 ARG A N 1
ATOM 2743 C CA . ARG A 1 345 ? 12.924 -36.534 18.888 1.00 30.08 345 ARG A CA 1
ATOM 2744 C C . ARG A 1 345 ? 13.711 -36.668 17.602 1.00 30.08 345 ARG A C 1
ATOM 2746 O O . ARG A 1 345 ? 13.159 -36.786 16.518 1.00 30.08 345 ARG A O 1
ATOM 2753 N N . LEU A 1 346 ? 15.031 -36.730 17.787 1.00 38.66 346 LEU A N 1
ATOM 2754 C CA . LEU A 1 346 ? 15.810 -37.782 17.148 1.00 38.66 346 LEU A CA 1
ATOM 2755 C C . LEU A 1 346 ? 15.006 -39.082 17.275 1.00 38.66 346 LEU A C 1
ATOM 2757 O O . LEU A 1 346 ? 14.926 -39.666 18.355 1.00 38.66 346 LEU A O 1
ATOM 2761 N N . LYS A 1 347 ? 14.391 -39.522 16.184 1.00 28.55 347 LYS A N 1
ATOM 2762 C CA . LYS A 1 347 ? 14.186 -40.944 15.966 1.00 28.55 347 LYS A CA 1
ATOM 2763 C C . LYS A 1 347 ? 15.194 -41.360 14.912 1.00 28.55 347 LYS A C 1
ATOM 2765 O O . LYS A 1 347 ? 15.064 -41.016 13.745 1.00 28.55 347 LYS A O 1
ATOM 2770 N N . LYS A 1 348 ? 16.229 -42.046 15.402 1.00 33.28 348 LYS A N 1
ATOM 2771 C CA . LYS A 1 348 ? 16.894 -43.102 14.649 1.00 33.28 348 LYS A CA 1
ATOM 2772 C C . LYS A 1 348 ? 15.810 -44.018 14.087 1.00 33.28 348 LYS A C 1
ATOM 2774 O O . LYS A 1 348 ? 14.967 -44.461 14.865 1.00 33.28 348 LYS A O 1
ATOM 2779 N N . GLU A 1 349 ? 15.892 -44.295 12.800 1.00 34.91 349 GLU A N 1
ATOM 2780 C CA . GLU A 1 349 ? 16.023 -45.654 12.273 1.00 34.91 349 GLU A CA 1
ATOM 2781 C C . GLU A 1 349 ? 16.848 -45.596 10.989 1.00 34.91 349 GLU A C 1
ATOM 2783 O O . GLU A 1 349 ? 16.591 -44.685 10.169 1.00 34.91 349 GLU A O 1
#

Solvent-accessible surface area (backbone atoms only — not comparable to full-atom values): 19852 Å² total; per-residue (Å²): 108,59,70,56,50,55,49,51,54,48,50,50,54,70,73,49,85,48,101,77,58,84,47,62,55,54,20,53,31,65,68,47,45,50,60,56,33,31,63,59,58,50,52,51,58,25,72,73,36,97,81,45,65,87,57,46,34,45,39,59,37,49,49,49,71,43,70,62,54,99,56,78,66,56,84,46,64,29,30,29,27,38,25,71,81,58,60,74,86,49,67,80,29,44,30,37,41,38,30,61,42,58,27,43,72,39,19,21,43,28,35,52,44,64,39,54,97,45,69,66,35,38,52,54,38,41,54,54,50,38,58,60,27,51,82,70,76,47,75,75,57,71,51,48,55,36,76,50,67,57,65,64,47,24,71,75,38,60,92,60,23,47,78,48,64,56,45,49,85,32,56,89,48,72,49,78,40,58,57,67,61,32,35,18,69,32,45,46,32,59,29,40,33,40,41,45,29,44,33,62,40,38,66,60,62,80,70,73,57,93,74,52,86,90,81,87,78,90,86,83,86,86,86,82,92,56,80,69,56,60,64,68,63,72,49,49,54,43,60,53,74,52,42,68,58,62,31,53,39,46,85,80,59,73,72,89,53,89,44,65,59,82,89,67,82,50,40,62,52,28,26,19,22,58,59,78,36,62,70,80,38,68,69,21,44,52,52,47,49,46,64,68,49,86,55,75,84,40,52,63,55,32,53,51,50,39,55,50,37,52,53,38,40,53,52,50,50,54,51,45,53,50,52,30,53,52,38,41,36,70,76,30,67,92,75,14,80,89,66,63,70,94,73,90,72,87,71,88,128

Mean predicted aligned error: 11.33 Å